Protein AF-A0A8J7PWN6-F1 (afdb_monomer)

Radius of gyration: 23.89 Å; Cα contacts (8 Å, |Δi|>4): 1066; chains: 1; bounding box: 64×42×74 Å

Nearest PDB structures (foldseek):
  1qlg-assembly1_A  TM=4.456E-01  e=5.895E-03  Bacillus amyloliquefaciens
  2poo-assembly1_A  TM=3.992E-01  e=6.495E-03  Bacillus amyloliquefaciens
  6u7n-assembly1_A-2  TM=4.373E-01  e=6.324E-02  Homo sapiens
  6dlf-assembly1_B  TM=3.535E-01  e=9.778E-02  Homo sapiens
  4jjo-assembly1_A  TM=2.627E-01  e=2.978E-01  Clavibacter michiganensis

Mean predicted aligned error: 5.51 Å

Foldseek 3Di:
DDFADQDDDDQRNLRFAWDWDDDVDDTHTAQKGFALDRPNFPWEKEAFPPRWIKIKGWDDDPPATDIFMGIHIANHVVRPDHTDDDGDDDPKGWAAKEWYAQRQPDRFIKIKTAIADAAWPGFIWIDRPRVRDDIDGAPQTDPRHHPPVQQFNAKEKEHAPNHGFIWIWTFHPDPWGWTWIDTPPDPHTHTDPPQTQWHQWYKAHEPLRKMKIWTAHLVQQKIKIWIADNVNPFIDDIDIDHDQANDRWHWDWDNHHDQKIKIWTFHQGPPPRDTDIDIDIAGQEKDKDWVVLEEELQAKDKIKIAIDRRQQADFQKWKDWPPDIFTAHNRRITITIDGRNDDAAWTWIWIDDPRYDIDIDIRGYHD

pLDDT: mean 90.99, std 9.43, range [56.0, 98.81]

Secondary structure (DSSP, 8-state):
-EEPPP-SSSTTTT--EEEEE--SSS-EEEEEES-S--SS---EEEE-GGG-EEEEEEEEETTEEEEEEEES-BSSSSPSSPPEEEE--TT-EEEEEEEEE-TTTT--EEEEEEEE-TTTT-EEEEEETTTTPPPEEPTT---SSS--HHHHT-EEEEE-SSS--EEEEEE-SSSS-EEEEEETT-S--EEEEEEET-EEEEEEEEGGGEEEEEEEETTTTEEEEEEB-TTSS-B-PPEEEE-SB-S-PEEEE---TTSEEEEEEEEEBTTT-SEEEEEEEEEEEPEEEEESSEEETTS-EEEEEEEEETTEE-TTPEEEETTEEEE--TTSEEEEEE-TTPPSEEEEEEEE-TTEE-EEEEEEEE-

Structure (mmCIF, N/CA/C/O backbone):
data_AF-A0A8J7PWN6-F1
#
_entry.id   AF-A0A8J7PWN6-F1
#
loop_
_atom_site.group_PDB
_atom_site.id
_atom_site.type_symbol
_atom_site.label_atom_id
_atom_site.label_alt_id
_atom_site.label_comp_id
_atom_site.label_asym_id
_atom_site.label_entity_id
_atom_site.label_seq_id
_atom_site.pdbx_PDB_ins_code
_atom_site.Cartn_x
_atom_site.Cartn_y
_atom_site.Cartn_z
_atom_site.occupancy
_atom_site.B_iso_or_equiv
_atom_site.auth_seq_id
_atom_site.auth_comp_id
_atom_site.auth_asym_id
_atom_site.auth_atom_id
_atom_site.pdbx_PDB_model_num
ATOM 1 N N . MET A 1 1 ? 18.465 -3.221 -5.511 1.00 76.88 1 MET A N 1
ATOM 2 C CA . MET A 1 1 ? 18.742 -2.859 -6.913 1.00 76.88 1 MET A CA 1
ATOM 3 C C . MET A 1 1 ? 19.174 -1.407 -6.896 1.00 76.88 1 MET A C 1
ATOM 5 O O . MET A 1 1 ? 18.714 -0.690 -6.014 1.00 76.88 1 MET A O 1
ATOM 9 N N . PHE A 1 2 ? 20.112 -1.046 -7.759 1.00 77.62 2 PHE A N 1
ATOM 10 C CA . PHE A 1 2 ? 20.708 0.280 -7.853 1.00 77.62 2 PHE A CA 1
ATOM 11 C C . PHE A 1 2 ? 20.787 0.656 -9.329 1.00 77.62 2 PHE A C 1
ATOM 13 O O . PHE A 1 2 ? 21.068 -0.205 -10.168 1.00 77.62 2 PHE A O 1
ATOM 20 N N . ASP A 1 3 ? 20.566 1.923 -9.625 1.00 75.19 3 ASP A N 1
ATOM 21 C CA . ASP A 1 3 ? 20.990 2.574 -10.854 1.00 75.19 3 ASP A CA 1
ATOM 22 C C . ASP A 1 3 ? 22.365 3.222 -10.631 1.00 75.19 3 ASP A C 1
ATOM 24 O O . ASP A 1 3 ? 22.681 3.741 -9.556 1.00 75.19 3 ASP A O 1
ATOM 28 N N . GLY A 1 4 ? 23.250 3.100 -11.618 1.00 64.50 4 GLY A N 1
ATOM 29 C CA . GLY A 1 4 ? 24.541 3.781 -11.581 1.00 64.50 4 GLY A CA 1
ATOM 30 C C . GLY A 1 4 ? 24.375 5.268 -11.850 1.00 64.50 4 GLY A C 1
ATOM 31 O O . GLY A 1 4 ? 23.604 5.658 -12.717 1.00 64.50 4 GLY A O 1
ATOM 32 N N . GLN A 1 5 ? 25.162 6.107 -11.180 1.00 71.75 5 GLN A N 1
ATOM 33 C CA . GLN A 1 5 ? 25.373 7.456 -11.689 1.00 71.75 5 GLN A CA 1
ATOM 34 C C . GLN A 1 5 ? 26.320 7.371 -12.889 1.00 71.75 5 GLN A C 1
ATOM 36 O O . GLN A 1 5 ? 27.370 6.723 -12.806 1.00 71.75 5 GLN A O 1
ATOM 41 N N . GLN A 1 6 ? 25.965 8.031 -13.991 1.00 75.31 6 GLN A N 1
ATOM 42 C CA . GLN A 1 6 ? 26.860 8.124 -15.137 1.00 75.31 6 GLN A CA 1
ATOM 43 C C . GLN A 1 6 ? 28.178 8.794 -14.721 1.00 75.31 6 GLN A C 1
ATOM 45 O O . GLN A 1 6 ? 28.193 9.882 -14.145 1.00 75.31 6 GLN A O 1
ATOM 50 N N . SER A 1 7 ? 29.293 8.111 -14.969 1.00 78.75 7 SER A N 1
ATOM 51 C CA . SER A 1 7 ? 30.641 8.547 -14.598 1.00 78.75 7 SER A CA 1
ATOM 52 C C . SER A 1 7 ? 31.650 8.107 -15.661 1.00 78.75 7 SER A C 1
ATOM 54 O O . SER A 1 7 ? 31.360 7.287 -16.533 1.00 78.75 7 SER A O 1
ATOM 56 N N . THR A 1 8 ? 32.861 8.651 -15.606 1.00 80.19 8 THR A N 1
ATOM 57 C CA . THR A 1 8 ? 33.906 8.418 -16.612 1.00 80.19 8 THR A CA 1
ATOM 58 C C . THR A 1 8 ? 34.711 7.139 -16.386 1.00 80.19 8 THR A C 1
ATOM 60 O O . THR A 1 8 ? 35.507 6.767 -17.245 1.00 80.19 8 THR A O 1
ATOM 63 N N . SER A 1 9 ? 34.550 6.462 -15.244 1.00 83.00 9 SER A N 1
ATOM 64 C CA . SER A 1 9 ? 35.318 5.252 -14.934 1.00 83.00 9 SER A CA 1
ATOM 65 C C . SER A 1 9 ? 34.580 4.280 -14.016 1.00 83.00 9 SER A C 1
ATOM 67 O O . SER A 1 9 ? 33.778 4.677 -13.171 1.00 83.00 9 SER A O 1
ATOM 69 N N . GLY A 1 10 ? 34.911 2.994 -14.158 1.00 85.06 10 GLY A N 1
ATOM 70 C CA . GLY A 1 10 ? 34.392 1.902 -13.338 1.00 85.06 10 GLY A CA 1
ATOM 71 C C . GLY A 1 10 ? 33.277 1.097 -14.018 1.00 85.06 10 GLY A C 1
ATOM 72 O O . GLY A 1 10 ? 32.607 1.585 -14.922 1.00 85.06 10 GLY A O 1
ATOM 73 N N . PRO A 1 11 ? 33.043 -0.150 -13.578 1.00 81.81 11 PRO A N 1
ATOM 74 C CA . PRO A 1 11 ? 32.092 -1.058 -14.229 1.00 81.81 11 PRO A CA 1
ATOM 75 C C . PRO A 1 11 ? 30.620 -0.625 -14.100 1.00 81.81 11 PRO A C 1
ATOM 77 O O . PRO A 1 11 ? 29.768 -1.152 -14.804 1.00 81.81 11 PRO A O 1
ATOM 80 N N . TYR A 1 12 ? 30.318 0.331 -13.217 1.00 87.56 12 TYR A N 1
ATOM 81 C CA . TYR A 1 12 ? 28.965 0.842 -12.956 1.00 87.56 12 TYR A CA 1
ATOM 82 C C . TYR A 1 12 ? 28.730 2.246 -13.528 1.00 87.56 12 TYR A C 1
ATOM 84 O O . TYR A 1 12 ? 27.676 2.836 -13.308 1.00 87.56 12 TYR A O 1
ATOM 92 N N . SER A 1 13 ? 29.710 2.789 -14.254 1.00 85.69 13 SER A N 1
ATOM 93 C CA . SER A 1 13 ? 29.718 4.185 -14.695 1.00 85.69 13 SER A CA 1
ATOM 94 C C . SER A 1 13 ? 28.826 4.454 -15.905 1.00 85.69 13 SER A C 1
ATOM 96 O O . SER A 1 13 ? 28.620 5.606 -16.266 1.00 85.69 13 SER A O 1
ATOM 98 N N . ALA A 1 14 ? 28.298 3.403 -16.533 1.00 84.88 14 ALA A N 1
ATOM 99 C CA . ALA A 1 14 ? 27.415 3.519 -17.686 1.00 84.88 14 ALA A CA 1
ATOM 100 C C . ALA A 1 14 ? 26.004 3.992 -17.312 1.00 84.88 14 ALA A C 1
ATOM 102 O O . ALA A 1 14 ? 25.283 4.439 -18.190 1.00 84.88 14 ALA A O 1
ATOM 103 N N . GLY A 1 15 ? 25.616 3.898 -16.036 1.00 85.81 15 GLY A N 1
ATOM 104 C CA . GLY A 1 15 ? 24.280 4.269 -15.569 1.00 85.81 15 GLY A CA 1
ATOM 105 C C . GLY A 1 15 ? 23.251 3.138 -15.574 1.00 85.81 15 GLY A C 1
ATOM 106 O O . GLY A 1 15 ? 22.082 3.374 -15.335 1.00 85.81 15 GLY A O 1
ATOM 107 N N . CYS A 1 16 ? 23.658 1.895 -15.840 1.00 92.00 16 CYS A N 1
ATOM 108 C CA . CYS A 1 16 ? 22.731 0.769 -15.977 1.00 92.00 16 CYS A CA 1
ATOM 109 C C . CYS A 1 16 ? 22.080 0.367 -14.641 1.00 92.00 16 CYS A C 1
ATOM 111 O O . CYS A 1 16 ? 22.567 0.716 -13.564 1.00 92.00 16 CYS A O 1
ATOM 113 N N . ILE A 1 17 ? 21.045 -0.474 -14.710 1.00 92.06 17 ILE A N 1
ATOM 114 C CA . ILE A 1 17 ? 20.431 -1.107 -13.538 1.00 92.06 17 ILE A CA 1
ATOM 115 C C . ILE A 1 17 ? 21.224 -2.360 -13.143 1.00 92.06 17 ILE A C 1
ATOM 117 O O . ILE A 1 17 ? 21.430 -3.257 -13.964 1.00 92.06 17 ILE A O 1
ATOM 121 N N . TYR A 1 18 ? 21.622 -2.480 -11.877 1.00 90.44 18 TYR A N 1
ATOM 122 C CA . TYR A 1 18 ? 22.312 -3.659 -11.337 1.00 90.44 18 TYR A CA 1
ATOM 123 C C . TYR A 1 18 ? 21.854 -4.004 -9.913 1.00 90.44 18 TYR A C 1
ATOM 125 O O . TYR A 1 18 ? 21.132 -3.272 -9.229 1.00 90.44 18 TYR A O 1
ATOM 133 N N . GLY A 1 19 ? 22.213 -5.201 -9.457 1.00 88.88 19 GLY A N 1
ATOM 134 C CA . GLY A 1 19 ? 21.866 -5.677 -8.122 1.00 88.88 19 GLY A CA 1
ATOM 135 C C . GLY A 1 19 ? 22.949 -5.448 -7.084 1.00 88.88 19 GLY A C 1
ATOM 136 O O . GLY A 1 19 ? 24.122 -5.263 -7.393 1.00 88.88 19 GLY A O 1
ATOM 137 N N . ALA A 1 20 ? 22.552 -5.603 -5.825 1.00 87.38 20 ALA A N 1
ATOM 138 C CA . ALA A 1 20 ? 23.464 -6.009 -4.768 1.00 87.38 20 ALA A CA 1
ATOM 139 C C . ALA A 1 20 ? 22.881 -7.229 -4.066 1.00 87.38 20 ALA A C 1
ATOM 141 O O . ALA A 1 20 ? 21.659 -7.366 -3.962 1.00 87.38 20 ALA A O 1
ATOM 142 N N . ARG A 1 21 ? 23.756 -8.096 -3.568 1.00 85.12 21 ARG A N 1
ATOM 143 C CA . ARG A 1 21 ? 23.371 -9.188 -2.674 1.00 85.12 21 ARG A CA 1
ATOM 144 C C . ARG A 1 21 ? 23.765 -8.826 -1.252 1.00 85.12 21 ARG A C 1
ATOM 146 O O . ARG A 1 21 ? 24.841 -8.268 -1.025 1.00 85.12 21 ARG A O 1
ATOM 153 N N . ALA A 1 22 ? 22.884 -9.142 -0.311 1.00 79.25 22 ALA A N 1
ATOM 154 C CA . ALA A 1 22 ? 23.200 -9.027 1.101 1.00 79.25 22 ALA A CA 1
ATOM 155 C C . ALA A 1 22 ? 24.299 -10.046 1.437 1.00 79.25 22 ALA A C 1
ATOM 157 O O . ALA A 1 22 ? 24.112 -11.247 1.244 1.00 79.25 22 ALA A O 1
ATOM 158 N N . GLY A 1 23 ? 25.448 -9.560 1.901 1.00 72.50 23 GLY A N 1
ATOM 159 C CA . GLY A 1 23 ? 26.457 -10.367 2.586 1.00 72.50 23 GLY A CA 1
ATOM 160 C C . GLY A 1 23 ? 26.307 -10.242 4.104 1.00 72.50 23 GLY A C 1
ATOM 161 O O . GLY A 1 23 ? 25.377 -9.606 4.599 1.00 72.50 23 GLY A O 1
ATOM 162 N N . THR A 1 24 ? 27.268 -10.764 4.864 1.00 68.44 24 THR A N 1
ATOM 163 C CA . THR A 1 24 ? 27.355 -10.588 6.330 1.00 68.44 24 THR A CA 1
ATOM 164 C C . THR A 1 24 ? 27.738 -9.162 6.768 1.00 68.44 24 THR A C 1
ATOM 166 O O . THR A 1 24 ? 28.000 -8.954 7.947 1.00 68.44 24 THR A O 1
ATOM 169 N N . SER A 1 2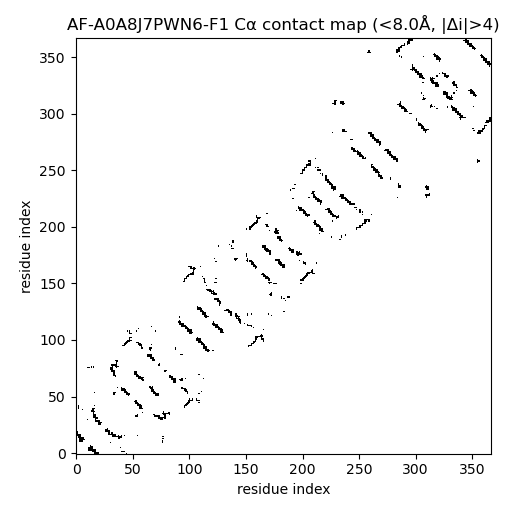5 ? 27.716 -8.186 5.848 1.00 72.00 25 SER A N 1
ATOM 170 C CA . SER A 1 25 ? 28.364 -6.861 5.860 1.00 72.00 25 SER A CA 1
ATOM 171 C C . SER A 1 25 ? 29.733 -6.877 5.161 1.00 72.00 25 SER A C 1
ATOM 173 O O . SER A 1 25 ? 30.612 -7.617 5.608 1.00 72.00 25 SER A O 1
ATOM 175 N N . PRO A 1 26 ? 29.957 -6.078 4.094 1.00 82.62 26 PRO A N 1
ATOM 176 C CA . PRO A 1 26 ? 29.030 -5.162 3.407 1.00 82.62 26 PRO A CA 1
ATOM 177 C C . PRO A 1 26 ? 28.088 -5.867 2.403 1.00 82.62 26 PRO A C 1
ATOM 179 O O . PRO A 1 26 ? 28.206 -7.064 2.141 1.00 82.62 26 PRO A O 1
ATOM 182 N N . TRP A 1 27 ? 27.141 -5.117 1.825 1.00 83.69 27 TRP A N 1
ATOM 183 C CA . TRP A 1 27 ? 26.455 -5.531 0.593 1.00 83.69 27 TRP A CA 1
ATOM 184 C C . TRP A 1 27 ? 27.469 -5.632 -0.549 1.00 83.69 27 TRP A C 1
ATOM 186 O O . TRP A 1 27 ? 28.358 -4.789 -0.666 1.00 83.69 27 TRP A O 1
ATOM 196 N N . THR A 1 28 ? 27.326 -6.634 -1.414 1.00 89.25 28 THR A N 1
ATOM 197 C CA . THR A 1 28 ? 28.208 -6.799 -2.577 1.00 89.25 28 THR A CA 1
ATOM 198 C C . THR A 1 28 ? 27.459 -6.425 -3.846 1.00 89.25 28 THR A C 1
ATOM 200 O O . THR A 1 28 ? 26.508 -7.117 -4.233 1.00 89.25 28 THR A O 1
ATOM 203 N N . LEU A 1 29 ? 27.895 -5.339 -4.496 1.00 89.94 29 LEU A N 1
ATOM 204 C CA . LEU A 1 29 ? 27.433 -4.984 -5.837 1.00 89.94 29 LEU A CA 1
ATOM 205 C C . LEU A 1 29 ? 27.729 -6.124 -6.805 1.00 89.94 29 LEU A C 1
ATOM 207 O O . LEU A 1 29 ? 28.751 -6.804 -6.706 1.00 89.94 29 LEU A O 1
ATOM 211 N N . GLN A 1 30 ? 26.790 -6.365 -7.701 1.00 92.56 30 GLN A N 1
ATOM 212 C CA . GLN A 1 30 ? 26.847 -7.493 -8.607 1.00 92.56 30 GLN A CA 1
ATOM 213 C C . GLN A 1 30 ? 27.392 -7.071 -9.965 1.00 92.56 30 GLN A C 1
ATOM 215 O O . GLN A 1 30 ? 27.055 -6.008 -10.464 1.00 92.56 30 GLN A O 1
ATOM 220 N N . THR A 1 31 ? 28.164 -7.948 -10.601 1.00 93.31 31 THR A N 1
ATOM 221 C CA . THR A 1 31 ? 28.747 -7.715 -11.934 1.00 93.31 31 THR A CA 1
ATOM 222 C C . THR A 1 31 ? 27.786 -8.036 -13.083 1.00 93.31 31 THR A C 1
ATOM 224 O O . THR A 1 31 ? 28.209 -8.141 -14.229 1.00 93.31 31 THR A O 1
ATOM 227 N N . TRP A 1 32 ? 26.503 -8.236 -12.780 1.00 94.31 32 TRP A N 1
ATOM 228 C CA . TRP A 1 32 ? 25.441 -8.464 -13.753 1.00 94.31 32 TRP A CA 1
ATOM 229 C C . TRP A 1 32 ? 24.518 -7.245 -13.829 1.00 94.31 32 TRP A C 1
ATOM 231 O O . TRP A 1 32 ? 24.392 -6.495 -12.859 1.00 94.31 32 TRP A O 1
ATOM 241 N N . SER A 1 33 ? 23.834 -7.074 -14.961 1.00 94.75 33 SER A N 1
ATOM 242 C CA . SER A 1 33 ? 22.894 -5.971 -15.186 1.00 94.75 33 SER A CA 1
ATOM 243 C C . SER A 1 33 ? 21.493 -6.449 -15.576 1.00 94.75 33 SER A C 1
ATOM 245 O O . SER A 1 33 ? 21.313 -7.530 -16.142 1.00 94.75 33 SER A O 1
ATOM 247 N N . LEU A 1 34 ? 20.503 -5.617 -15.250 1.00 95.44 34 LEU A N 1
ATOM 248 C CA . LEU A 1 34 ? 19.099 -5.719 -15.645 1.00 95.44 34 LEU A CA 1
ATOM 249 C C . LEU A 1 34 ? 18.720 -4.700 -16.732 1.00 95.44 34 LEU A C 1
ATOM 251 O O . LEU A 1 34 ? 17.539 -4.584 -17.040 1.00 95.44 34 LEU A O 1
ATOM 255 N N . SER A 1 35 ? 19.674 -3.969 -17.311 1.00 95.31 35 SER A N 1
ATOM 256 C CA . SER A 1 35 ? 19.399 -3.053 -18.420 1.00 95.31 35 SER A CA 1
ATOM 257 C C . SER A 1 35 ? 20.553 -3.009 -19.423 1.00 95.31 35 SER A C 1
ATOM 259 O O . SER A 1 35 ? 21.725 -3.186 -19.081 1.00 95.31 35 SER A O 1
ATOM 261 N N . ASN A 1 36 ? 20.208 -2.848 -20.696 1.00 94.81 36 ASN A N 1
ATOM 262 C CA . ASN A 1 36 ? 21.149 -2.607 -21.785 1.00 94.81 36 ASN A CA 1
ATOM 263 C C . ASN A 1 36 ? 21.181 -1.110 -22.078 1.00 94.81 36 ASN A C 1
ATOM 265 O O . ASN A 1 36 ? 22.262 -0.558 -22.263 1.00 94.81 36 ASN A O 1
ATOM 269 N N . ASP A 1 37 ? 20.015 -0.469 -22.037 1.00 91.19 37 ASP A N 1
ATOM 270 C CA . ASP A 1 37 ? 19.930 0.977 -21.948 1.00 91.19 37 ASP A CA 1
ATOM 271 C C . ASP A 1 37 ? 20.347 1.438 -20.543 1.00 91.19 37 ASP A C 1
ATOM 273 O O . ASP A 1 37 ? 19.896 0.927 -19.510 1.00 91.19 37 ASP A O 1
ATOM 277 N N . CYS A 1 38 ? 21.286 2.374 -20.521 1.00 88.88 38 CYS A N 1
ATOM 278 C CA . CYS A 1 38 ? 21.903 2.913 -19.316 1.00 88.88 38 CYS A CA 1
ATOM 279 C C . CYS A 1 38 ? 21.764 4.441 -19.254 1.00 88.88 38 CYS A C 1
ATOM 281 O O . CYS A 1 38 ? 22.432 5.113 -18.464 1.00 88.88 38 CYS A O 1
ATOM 283 N N . THR A 1 39 ? 20.888 4.997 -20.090 1.00 83.62 39 THR A N 1
ATOM 284 C CA . THR A 1 39 ? 20.591 6.426 -20.131 1.00 83.62 39 THR A CA 1
ATOM 285 C C . THR A 1 39 ? 19.517 6.747 -19.094 1.00 83.62 39 THR A C 1
ATOM 287 O O . THR A 1 39 ? 18.336 6.522 -19.334 1.00 83.62 39 THR A O 1
ATOM 290 N N . ASP A 1 40 ? 19.942 7.222 -17.920 1.00 70.06 40 ASP A N 1
ATOM 291 C CA . ASP A 1 40 ? 19.088 7.617 -16.787 1.00 70.06 40 ASP A CA 1
ATOM 292 C C . ASP A 1 40 ? 17.952 6.630 -16.429 1.00 70.06 40 ASP A C 1
ATOM 294 O O . ASP A 1 40 ? 16.794 7.045 -16.281 1.00 70.06 40 ASP A O 1
ATOM 298 N N . PRO A 1 41 ? 18.226 5.320 -16.253 1.00 73.25 41 PRO A N 1
ATOM 299 C CA . PRO A 1 41 ? 17.182 4.363 -15.936 1.00 73.25 41 PRO A CA 1
ATOM 300 C C . PRO A 1 41 ? 16.752 4.514 -14.470 1.00 73.25 41 PRO A C 1
ATOM 302 O O . PRO A 1 41 ? 17.156 3.754 -13.590 1.00 73.25 41 PRO A O 1
ATOM 305 N N . VAL A 1 42 ? 15.864 5.471 -14.200 1.00 80.25 42 VAL A N 1
ATOM 306 C CA . VAL A 1 42 ? 15.138 5.561 -12.927 1.00 80.25 42 VAL A CA 1
ATOM 307 C C . VAL A 1 42 ? 14.050 4.490 -12.938 1.00 80.25 42 VAL A C 1
ATOM 309 O O . VAL A 1 42 ? 12.887 4.734 -13.272 1.00 80.25 42 VAL A O 1
ATOM 312 N N . GLY A 1 43 ? 14.477 3.265 -12.651 1.00 83.06 43 GLY A N 1
ATOM 313 C CA . GLY A 1 43 ? 13.663 2.069 -12.775 1.00 83.06 43 GLY A CA 1
ATOM 314 C C . GLY A 1 43 ? 13.153 1.516 -11.453 1.00 83.06 43 GLY A C 1
ATOM 315 O O . GLY A 1 43 ? 13.556 1.894 -10.355 1.00 83.06 43 GLY A O 1
ATOM 316 N N . SER A 1 44 ? 12.276 0.534 -11.577 1.00 91.69 44 SER A N 1
ATOM 317 C CA . SER A 1 44 ? 11.874 -0.358 -10.492 1.00 91.69 44 SER A CA 1
ATOM 318 C C . SER A 1 44 ? 12.388 -1.764 -10.775 1.00 91.69 44 SER A C 1
ATOM 320 O O . SER A 1 44 ? 12.703 -2.098 -11.918 1.00 91.69 44 SER A O 1
ATOM 322 N N . ALA A 1 45 ? 12.487 -2.596 -9.737 1.00 93.69 45 ALA A N 1
ATOM 323 C CA . ALA A 1 45 ? 12.866 -3.996 -9.877 1.00 93.69 45 ALA A CA 1
ATOM 324 C C . ALA A 1 45 ? 11.982 -4.909 -9.042 1.00 93.69 45 ALA A C 1
ATOM 326 O O . ALA A 1 45 ? 11.435 -4.513 -8.012 1.00 93.69 45 ALA A O 1
ATOM 327 N N . ALA A 1 46 ? 11.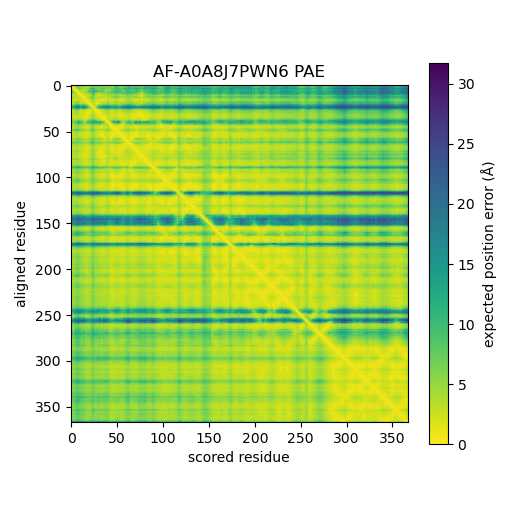907 -6.156 -9.487 1.00 95.06 46 ALA A N 1
ATOM 328 C CA . ALA A 1 46 ? 11.166 -7.217 -8.841 1.00 95.06 46 ALA A CA 1
ATOM 329 C C . ALA A 1 46 ? 11.974 -8.509 -8.830 1.00 95.06 46 ALA A C 1
ATOM 331 O O . ALA A 1 46 ? 12.765 -8.775 -9.733 1.00 95.06 46 ALA A O 1
ATOM 332 N N . GLU A 1 47 ? 11.705 -9.333 -7.827 1.00 94.31 47 GLU A N 1
ATOM 333 C CA . GLU A 1 47 ? 12.134 -10.723 -7.769 1.00 94.31 47 GLU A CA 1
ATOM 334 C C . GLU A 1 47 ? 10.902 -11.618 -7.945 1.00 94.31 47 GLU A C 1
ATOM 336 O O . GLU A 1 47 ? 9.869 -11.409 -7.306 1.00 94.31 47 GLU A O 1
ATOM 341 N N . GLY A 1 48 ? 10.983 -12.563 -8.873 1.00 93.62 48 GLY A N 1
ATOM 342 C CA . GLY A 1 48 ? 9.971 -13.564 -9.187 1.00 93.62 48 GLY A CA 1
ATOM 343 C C . GLY A 1 48 ? 10.260 -14.917 -8.553 1.00 93.62 48 GLY A C 1
ATOM 344 O O . GLY A 1 48 ? 11.056 -15.045 -7.623 1.00 93.62 48 GLY A O 1
ATOM 345 N N . HIS A 1 49 ? 9.600 -15.953 -9.072 1.00 90.88 49 HIS A N 1
ATOM 346 C CA . HIS A 1 49 ? 9.864 -17.326 -8.648 1.00 90.88 49 HIS A CA 1
ATOM 347 C C . HIS A 1 49 ? 11.326 -17.704 -8.880 1.00 90.88 49 HIS A C 1
ATOM 349 O O . HIS A 1 49 ? 11.951 -17.271 -9.849 1.00 90.88 49 HIS A O 1
ATOM 355 N N . SER A 1 50 ? 11.861 -18.534 -7.983 1.00 90.94 50 SER A N 1
ATOM 356 C CA . SER A 1 50 ? 13.220 -19.078 -8.087 1.00 90.94 50 SER A CA 1
ATOM 357 C C . SER A 1 50 ? 14.324 -18.012 -8.187 1.00 90.94 50 SER A C 1
ATOM 359 O O . SER A 1 50 ? 15.404 -18.296 -8.699 1.00 90.94 50 SER A O 1
ATOM 361 N N . GLY A 1 51 ? 14.064 -16.789 -7.711 1.00 91.75 51 GLY A N 1
ATOM 362 C CA . GLY A 1 51 ? 15.035 -15.693 -7.713 1.00 91.75 51 GLY A CA 1
ATOM 363 C C . GLY A 1 51 ? 15.258 -15.033 -9.076 1.00 91.75 51 GLY A C 1
ATOM 364 O O . GLY A 1 51 ? 16.253 -14.328 -9.251 1.00 91.75 51 GLY A O 1
ATOM 365 N N . VAL A 1 52 ? 14.372 -15.251 -10.058 1.00 95.81 52 VAL A N 1
ATOM 366 C CA . VAL A 1 52 ? 14.425 -14.517 -11.334 1.00 95.81 52 VAL A CA 1
ATOM 367 C C . VAL A 1 52 ? 14.210 -13.035 -11.054 1.00 95.81 52 VAL A C 1
ATOM 369 O O . VAL A 1 52 ? 13.252 -12.665 -10.386 1.00 95.81 52 VAL A O 1
ATOM 372 N N . LEU A 1 53 ? 15.082 -12.177 -11.570 1.00 96.25 53 LEU A N 1
ATOM 373 C CA . LEU A 1 53 ? 14.991 -10.733 -11.370 1.00 96.25 53 LEU A CA 1
ATOM 374 C C . LEU A 1 53 ? 14.453 -10.050 -12.618 1.00 96.25 53 LEU A C 1
ATOM 376 O O . LEU A 1 53 ? 14.685 -10.520 -13.728 1.00 96.25 53 LEU A O 1
ATOM 380 N N . ALA A 1 54 ? 13.771 -8.929 -12.438 1.00 97.31 54 ALA A N 1
ATOM 381 C CA . ALA A 1 54 ? 13.315 -8.098 -13.537 1.00 97.31 54 ALA A CA 1
ATOM 382 C C . ALA A 1 54 ? 13.426 -6.615 -13.184 1.00 97.31 54 ALA A C 1
ATOM 384 O O . ALA A 1 54 ? 13.389 -6.257 -12.004 1.00 97.31 54 ALA A O 1
ATOM 385 N N . ALA A 1 55 ? 13.535 -5.768 -14.204 1.00 97.06 55 ALA A N 1
ATOM 386 C CA . ALA A 1 55 ? 13.501 -4.317 -14.070 1.00 97.06 55 ALA A CA 1
ATOM 387 C C . ALA A 1 55 ? 12.611 -3.677 -15.139 1.00 97.06 55 ALA A C 1
ATOM 389 O O . ALA A 1 55 ? 12.439 -4.244 -16.219 1.00 97.06 55 ALA A O 1
ATOM 390 N N . ALA A 1 56 ? 12.058 -2.503 -14.833 1.00 96.75 56 ALA A N 1
ATOM 391 C CA . ALA A 1 56 ? 11.318 -1.676 -15.784 1.00 96.75 56 ALA A CA 1
ATOM 392 C C . ALA A 1 56 ? 11.591 -0.187 -15.555 1.00 96.75 56 ALA A C 1
ATOM 394 O O . ALA A 1 56 ? 11.601 0.273 -14.409 1.00 96.75 56 ALA A O 1
ATOM 395 N N . PHE A 1 57 ? 11.759 0.570 -16.633 1.00 95.06 57 PHE A N 1
ATOM 396 C CA . PHE A 1 57 ? 12.137 1.985 -16.631 1.00 95.06 57 PHE A CA 1
ATOM 397 C C . PHE A 1 57 ? 11.556 2.698 -17.867 1.00 95.06 57 PHE A C 1
ATOM 399 O O . PHE A 1 57 ? 11.302 2.046 -18.883 1.00 95.06 57 PHE A O 1
ATOM 406 N N . PRO A 1 58 ? 11.271 4.010 -17.801 1.00 93.38 58 PRO A N 1
ATOM 407 C CA . PRO A 1 58 ? 10.973 4.790 -19.002 1.00 93.38 58 PRO A CA 1
ATOM 408 C C . PRO A 1 58 ? 12.149 4.721 -19.982 1.00 93.38 58 PRO A C 1
ATOM 410 O O . PRO A 1 58 ? 13.294 4.728 -19.539 1.00 93.38 58 PRO A O 1
ATOM 413 N N . GLY A 1 59 ? 11.887 4.655 -21.286 1.00 91.25 59 GLY A N 1
ATOM 414 C CA . GLY A 1 59 ? 12.953 4.530 -22.282 1.00 91.25 59 GLY A CA 1
ATOM 415 C C . GLY A 1 59 ? 12.600 5.094 -23.655 1.00 91.25 59 GLY A C 1
ATOM 416 O O . GLY A 1 59 ? 11.425 5.225 -24.017 1.00 91.25 59 GLY A O 1
ATOM 417 N N . PHE A 1 60 ? 13.652 5.387 -24.419 1.00 90.44 60 PHE A N 1
ATOM 418 C CA . PHE A 1 60 ? 13.613 5.847 -25.806 1.00 90.44 60 PHE A CA 1
ATOM 419 C C . PHE A 1 60 ? 14.512 4.946 -26.655 1.00 90.44 60 PHE A C 1
ATOM 421 O O . PHE A 1 60 ? 15.573 4.516 -26.213 1.00 90.44 60 PHE A O 1
ATOM 428 N N . TRP A 1 61 ? 14.102 4.654 -27.882 1.00 92.25 61 TRP A N 1
ATOM 429 C CA . TRP A 1 61 ? 14.873 3.864 -28.839 1.00 92.25 61 TRP A CA 1
ATOM 430 C C . TRP A 1 61 ? 14.723 4.451 -30.245 1.00 92.25 61 TRP A C 1
ATOM 432 O O . TRP A 1 61 ? 13.925 5.358 -30.465 1.00 92.25 61 TRP A O 1
ATOM 442 N N . THR A 1 62 ? 15.509 3.953 -31.205 1.00 90.31 62 THR A N 1
ATOM 443 C CA . THR A 1 62 ? 15.629 4.534 -32.556 1.00 90.31 62 THR A CA 1
ATOM 444 C C . THR A 1 62 ? 14.285 4.808 -33.234 1.00 90.31 62 THR A C 1
ATOM 446 O O . THR A 1 62 ? 14.129 5.847 -33.865 1.00 90.31 62 THR A O 1
ATOM 449 N N . ASP A 1 63 ? 13.307 3.923 -33.036 1.00 88.00 63 ASP A N 1
ATOM 450 C CA . ASP A 1 63 ? 12.011 3.969 -33.720 1.00 88.00 63 ASP A CA 1
ATOM 451 C C . ASP A 1 63 ? 10.817 4.124 -32.761 1.00 88.00 63 ASP A C 1
ATOM 453 O O . ASP A 1 63 ? 9.684 3.787 -33.111 1.00 88.00 63 ASP A O 1
ATOM 457 N N . GLY A 1 64 ? 11.040 4.582 -31.525 1.00 91.75 64 GLY A N 1
ATOM 458 C CA . GLY A 1 64 ? 9.936 4.792 -30.591 1.00 91.75 64 GLY A CA 1
ATOM 459 C C . GLY A 1 64 ? 10.343 5.053 -29.150 1.00 91.75 64 GLY A C 1
ATOM 460 O O . GLY A 1 64 ? 11.503 5.268 -28.814 1.00 91.75 64 GLY A O 1
ATOM 461 N N . HIS A 1 65 ? 9.341 5.047 -28.283 1.00 93.19 65 HIS A N 1
ATOM 462 C CA . HIS A 1 65 ? 9.485 5.380 -26.874 1.00 93.19 65 HIS A CA 1
ATOM 463 C C . HIS A 1 65 ? 8.380 4.720 -26.051 1.00 93.19 65 HIS A C 1
ATOM 465 O O . HIS A 1 65 ? 7.365 4.255 -26.584 1.00 93.19 65 HIS A O 1
ATOM 471 N N . GLY A 1 66 ? 8.591 4.636 -24.739 1.00 94.81 66 GLY A N 1
ATOM 472 C CA . GLY A 1 66 ? 7.638 4.016 -23.826 1.00 94.81 66 GLY A CA 1
ATOM 473 C C . GLY A 1 66 ? 8.301 3.438 -22.587 1.00 94.81 66 GLY A C 1
ATOM 474 O O . GLY A 1 66 ? 9.091 4.111 -21.928 1.00 94.81 66 GLY A O 1
ATOM 475 N N . VAL A 1 67 ? 7.958 2.194 -22.251 1.00 96.19 67 VAL A N 1
ATOM 476 C CA . VAL A 1 67 ? 8.547 1.489 -21.103 1.00 96.19 67 VAL A CA 1
ATOM 477 C C . VAL A 1 67 ? 9.508 0.418 -21.592 1.00 96.19 67 VAL A C 1
ATOM 479 O O . VAL A 1 67 ? 9.086 -0.533 -22.249 1.00 96.19 67 VAL A O 1
ATOM 482 N N . ALA A 1 68 ? 10.781 0.547 -21.236 1.00 96.88 68 ALA A N 1
ATOM 483 C CA . ALA A 1 68 ? 11.764 -0.512 -21.382 1.00 96.88 68 ALA A CA 1
ATOM 484 C C . ALA A 1 68 ? 11.703 -1.451 -20.169 1.00 96.88 68 ALA A C 1
ATOM 486 O O . ALA A 1 68 ? 11.446 -1.033 -19.035 1.00 96.88 68 ALA A O 1
ATOM 487 N N . TYR A 1 69 ? 11.904 -2.743 -20.402 1.00 97.38 69 TYR A N 1
ATOM 488 C CA . TYR A 1 69 ? 11.956 -3.739 -19.342 1.00 97.38 69 TYR A CA 1
ATOM 489 C C . TYR A 1 69 ? 12.845 -4.920 -19.718 1.00 97.38 69 TYR A C 1
ATOM 491 O O . TYR A 1 69 ? 13.068 -5.234 -20.890 1.00 97.38 69 TYR A O 1
ATOM 499 N N . ARG A 1 70 ? 13.303 -5.633 -18.693 1.00 97.25 70 ARG A N 1
ATOM 500 C CA . ARG A 1 70 ? 14.037 -6.885 -18.845 1.00 97.25 70 ARG A CA 1
ATOM 501 C C . ARG A 1 70 ? 13.635 -7.858 -17.751 1.00 97.25 70 ARG A C 1
ATOM 503 O O . ARG A 1 70 ? 13.518 -7.478 -16.588 1.00 97.25 70 ARG A O 1
ATOM 510 N N . VAL A 1 71 ? 13.452 -9.118 -18.137 1.00 97.31 71 VAL A N 1
ATOM 511 C CA . VAL A 1 71 ? 13.283 -10.260 -17.233 1.00 97.31 71 VAL A CA 1
ATOM 512 C C . VAL A 1 71 ? 14.506 -11.159 -17.387 1.00 97.31 71 VAL A C 1
ATOM 514 O O . VAL A 1 71 ? 14.847 -11.563 -18.496 1.00 97.31 71 VAL A O 1
ATOM 517 N N . GLY A 1 72 ? 15.165 -11.461 -16.274 1.00 96.12 72 GLY A N 1
ATOM 518 C CA . GLY A 1 72 ? 16.461 -12.130 -16.231 1.00 96.12 72 GLY A CA 1
ATOM 519 C C . GLY A 1 72 ? 17.635 -11.150 -16.168 1.00 96.12 72 GLY A C 1
ATOM 520 O O . GLY A 1 72 ? 17.531 -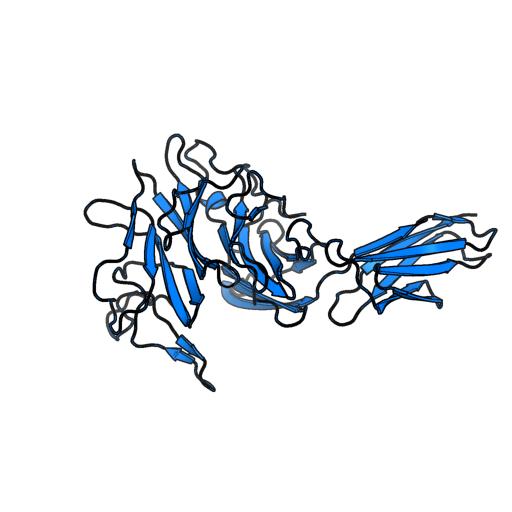9.988 -16.548 1.00 96.12 72 GLY A O 1
ATOM 521 N N . VAL A 1 73 ? 18.771 -11.636 -15.667 1.00 95.69 73 VAL A N 1
ATOM 522 C CA . VAL A 1 73 ? 20.018 -10.864 -15.552 1.00 95.69 73 VAL A CA 1
ATOM 523 C C . VAL A 1 73 ? 20.956 -11.179 -16.716 1.00 95.69 73 VAL A C 1
ATOM 525 O O . VAL A 1 73 ? 21.021 -12.321 -17.170 1.00 95.69 73 VAL A O 1
ATOM 528 N N . SER A 1 74 ? 21.729 -10.191 -17.163 1.00 96.44 74 SER A N 1
ATOM 529 C CA . SER A 1 74 ? 22.867 -10.396 -18.069 1.00 96.44 74 SER A CA 1
ATOM 530 C C . SER A 1 74 ? 24.171 -10.437 -17.276 1.00 96.44 74 SER A C 1
ATOM 532 O O . SER A 1 74 ? 24.359 -9.574 -16.422 1.00 96.44 74 SER A O 1
ATOM 534 N N . PRO A 1 75 ? 25.119 -11.345 -17.574 1.00 95.75 75 PRO A N 1
ATOM 535 C CA . PRO A 1 75 ? 26.394 -11.450 -16.852 1.00 95.75 75 PRO A CA 1
ATOM 536 C C . PRO A 1 75 ? 27.376 -10.293 -17.122 1.00 95.75 75 PRO A C 1
ATOM 538 O O . PRO A 1 75 ? 28.506 -10.328 -16.645 1.00 95.75 75 PRO A O 1
ATOM 541 N N . THR A 1 76 ? 26.967 -9.294 -17.903 1.00 94.56 76 THR A N 1
ATOM 542 C CA . THR A 1 76 ? 27.757 -8.122 -18.295 1.00 94.56 76 THR A CA 1
ATOM 543 C C . THR A 1 76 ? 27.031 -6.833 -17.930 1.00 94.56 76 THR A C 1
ATOM 545 O O . THR A 1 76 ? 25.804 -6.820 -17.791 1.00 94.56 76 THR A O 1
ATOM 548 N N . ILE A 1 77 ? 27.795 -5.745 -17.844 1.00 92.62 77 ILE A N 1
ATOM 549 C CA . ILE A 1 77 ? 27.294 -4.375 -17.722 1.00 92.62 77 ILE A CA 1
ATOM 550 C C . ILE A 1 77 ? 27.889 -3.558 -18.883 1.00 92.62 77 ILE A C 1
ATOM 552 O O . ILE A 1 77 ? 29.117 -3.483 -18.969 1.00 92.62 77 ILE A O 1
ATOM 556 N N . PRO A 1 78 ? 27.076 -2.963 -19.775 1.00 94.00 78 PRO A N 1
ATOM 557 C CA . PRO A 1 78 ? 25.625 -3.128 -19.908 1.00 94.00 78 PRO A CA 1
ATOM 558 C C . PRO A 1 78 ? 25.198 -4.572 -20.199 1.00 94.00 78 PRO A C 1
ATOM 560 O O . PRO A 1 78 ? 26.009 -5.417 -20.600 1.00 94.00 78 PRO A O 1
ATOM 563 N N . ALA A 1 79 ? 23.912 -4.864 -20.010 1.00 95.31 79 ALA A N 1
ATOM 564 C CA . ALA A 1 79 ? 23.366 -6.162 -20.373 1.00 95.31 79 ALA A CA 1
ATOM 565 C C . ALA A 1 79 ? 23.526 -6.441 -21.879 1.00 95.31 79 ALA A C 1
ATOM 567 O O . ALA A 1 79 ? 23.404 -5.533 -22.695 1.00 95.31 79 ALA A O 1
ATOM 568 N N . THR A 1 80 ? 23.782 -7.694 -22.265 1.00 95.25 80 THR A N 1
ATOM 569 C CA . THR A 1 80 ? 23.807 -8.094 -23.680 1.00 95.25 80 THR A CA 1
ATOM 570 C C . THR A 1 80 ? 22.387 -8.233 -24.238 1.00 95.25 80 THR A C 1
ATOM 572 O O . THR A 1 80 ? 21.457 -8.637 -23.532 1.00 95.25 80 THR A O 1
ATOM 575 N N . GLY A 1 81 ? 22.222 -7.886 -25.518 1.00 94.00 81 GLY A N 1
ATOM 576 C CA . GLY A 1 81 ? 20.923 -7.833 -26.194 1.00 94.00 81 GLY A CA 1
ATOM 577 C C . GLY A 1 81 ? 20.095 -6.598 -25.825 1.00 94.00 81 GLY A C 1
ATOM 578 O O . GLY A 1 81 ? 20.320 -5.963 -24.796 1.00 94.00 81 GLY A O 1
ATOM 579 N N . SER A 1 82 ? 19.126 -6.259 -26.670 1.00 94.69 82 SER A N 1
ATOM 580 C CA . SER A 1 82 ? 18.227 -5.126 -26.434 1.00 94.69 82 SER A CA 1
ATOM 581 C C . SER A 1 82 ? 17.268 -5.398 -25.272 1.00 94.69 82 SER A C 1
ATOM 583 O O . SER A 1 82 ? 16.816 -6.532 -25.077 1.00 94.69 82 SER A O 1
ATOM 585 N N . ASP A 1 83 ? 16.943 -4.351 -24.512 1.00 96.38 83 ASP A N 1
ATOM 586 C CA . ASP A 1 83 ? 15.792 -4.372 -23.608 1.00 96.38 83 ASP A CA 1
ATOM 587 C C . ASP A 1 83 ? 14.499 -4.639 -24.390 1.00 96.38 83 ASP A C 1
ATOM 589 O O . ASP A 1 83 ? 14.373 -4.293 -25.567 1.00 96.38 83 ASP A O 1
ATOM 593 N N . GLN A 1 84 ? 13.532 -5.275 -23.734 1.00 97.44 84 GLN A N 1
ATOM 594 C CA . GLN A 1 84 ? 12.189 -5.404 -24.284 1.00 97.44 84 GLN A CA 1
ATOM 595 C C . GLN A 1 84 ? 11.436 -4.086 -24.096 1.00 97.44 84 GLN A C 1
ATOM 597 O O . GLN A 1 84 ? 11.712 -3.340 -23.157 1.00 97.44 84 GLN A O 1
ATOM 602 N N . HIS A 1 85 ? 10.454 -3.811 -24.954 1.00 96.75 85 HIS A N 1
ATOM 603 C CA . HIS A 1 85 ? 9.688 -2.568 -24.892 1.00 96.75 85 HIS A CA 1
ATOM 604 C C . HIS A 1 85 ? 8.171 -2.770 -24.812 1.00 96.75 85 HIS A C 1
ATOM 606 O O . HIS A 1 85 ? 7.593 -3.726 -25.334 1.00 96.75 85 HIS A O 1
ATOM 612 N N . ILE A 1 86 ? 7.513 -1.825 -24.148 1.00 97.12 86 ILE A N 1
ATOM 613 C CA . ILE A 1 86 ? 6.092 -1.525 -24.292 1.00 97.12 86 ILE A CA 1
ATOM 614 C C . ILE A 1 86 ? 6.031 -0.198 -25.043 1.00 97.12 86 ILE A C 1
ATOM 616 O O . ILE A 1 86 ? 6.197 0.865 -24.443 1.00 97.12 86 ILE A O 1
ATOM 620 N N . SER A 1 87 ? 5.846 -0.276 -26.360 1.00 95.88 87 SER A N 1
ATOM 621 C CA . SER A 1 87 ? 5.789 0.901 -27.224 1.00 95.88 87 SER A CA 1
ATOM 622 C C . SER A 1 87 ? 4.535 1.718 -26.949 1.00 95.88 87 SER A C 1
ATOM 624 O O . SER A 1 87 ? 3.430 1.169 -26.895 1.00 95.88 87 SER A O 1
ATOM 626 N N . LEU A 1 88 ? 4.715 3.026 -26.807 1.00 93.44 88 LEU A N 1
ATOM 627 C CA . LEU A 1 88 ? 3.625 3.988 -26.762 1.00 93.44 88 LEU A CA 1
ATOM 628 C C . LEU A 1 88 ? 3.443 4.640 -28.136 1.00 93.44 88 LEU A C 1
ATOM 630 O O . LEU A 1 88 ? 4.342 4.640 -28.976 1.00 93.44 88 LEU A O 1
ATOM 634 N N . THR A 1 89 ? 2.247 5.159 -28.389 1.00 88.19 89 THR A N 1
ATOM 635 C CA . THR A 1 89 ? 1.877 5.769 -29.673 1.00 88.19 89 THR A CA 1
ATOM 636 C C . THR A 1 89 ? 1.798 7.287 -29.554 1.00 88.19 89 THR A C 1
ATOM 638 O O . THR A 1 89 ? 1.560 7.809 -28.479 1.00 88.19 89 THR A O 1
ATOM 641 N N . GLY A 1 90 ? 1.942 8.024 -30.657 1.00 76.62 90 GLY A N 1
ATOM 642 C CA . GLY A 1 90 ? 1.433 9.403 -30.737 1.00 76.62 90 GLY A CA 1
ATOM 643 C C . GLY A 1 90 ? 1.979 10.411 -29.714 1.00 76.62 90 GLY A C 1
ATOM 644 O O . GLY A 1 90 ? 1.202 11.159 -29.138 1.00 76.62 90 GLY A O 1
ATOM 645 N N . GLY A 1 91 ? 3.294 10.461 -29.487 1.00 80.62 91 GLY A N 1
ATOM 646 C CA . GLY A 1 91 ? 3.903 11.421 -28.549 1.00 80.62 91 GLY A CA 1
ATOM 647 C C . GLY A 1 91 ? 3.667 11.118 -27.060 1.00 80.62 91 GLY A C 1
ATOM 648 O O . GLY A 1 91 ? 4.216 11.817 -26.214 1.00 80.62 91 GLY A O 1
ATOM 649 N N . ASP A 1 92 ? 2.917 10.058 -26.735 1.00 88.44 92 ASP A N 1
ATOM 650 C CA . ASP A 1 92 ? 2.652 9.608 -25.363 1.00 88.44 92 ASP A CA 1
ATOM 651 C C . ASP A 1 92 ? 3.948 9.273 -24.623 1.00 88.44 92 ASP A C 1
ATOM 653 O O . ASP A 1 92 ? 4.713 8.443 -25.095 1.00 88.44 92 ASP A O 1
ATOM 657 N N . THR A 1 93 ? 4.185 9.828 -23.439 1.00 88.88 93 THR A N 1
ATOM 658 C CA . THR A 1 93 ? 5.407 9.551 -22.666 1.00 88.88 93 THR A CA 1
ATOM 659 C C . THR A 1 93 ? 5.099 8.717 -21.426 1.00 88.88 93 THR A C 1
ATOM 661 O O . THR A 1 93 ? 4.134 8.977 -20.704 1.00 88.88 93 THR A O 1
ATOM 664 N N . ALA A 1 94 ? 5.925 7.697 -21.176 1.00 91.44 94 ALA A N 1
ATOM 665 C CA . ALA A 1 94 ? 5.868 6.916 -19.948 1.00 91.44 94 ALA A CA 1
ATOM 666 C C . ALA A 1 94 ? 6.652 7.615 -18.834 1.00 91.44 94 ALA A C 1
ATOM 668 O O . ALA A 1 94 ? 7.785 8.051 -19.020 1.00 91.44 94 ALA A O 1
ATOM 669 N N . TYR A 1 95 ? 6.078 7.626 -17.642 1.00 88.81 95 TYR A N 1
ATOM 670 C CA . TYR A 1 95 ? 6.686 8.124 -16.422 1.00 88.81 95 TYR A CA 1
ATOM 671 C C . TYR A 1 95 ? 6.504 7.099 -15.314 1.00 88.81 95 TYR A C 1
ATOM 673 O O . TYR A 1 95 ? 5.526 6.354 -15.304 1.00 88.81 95 TYR A O 1
ATOM 681 N N . LYS A 1 96 ? 7.425 7.111 -14.345 1.00 89.38 96 LYS A N 1
ATOM 682 C CA . LYS A 1 96 ? 7.304 6.390 -13.067 1.00 89.38 96 LYS A CA 1
ATOM 683 C C . LYS A 1 96 ? 6.849 4.947 -13.251 1.00 89.38 96 LYS A C 1
ATOM 685 O O . LYS A 1 96 ? 5.675 4.611 -13.113 1.00 89.38 96 LYS A O 1
ATOM 690 N N . THR A 1 97 ? 7.804 4.089 -13.559 1.00 94.12 97 THR A N 1
ATOM 691 C CA . THR A 1 97 ? 7.545 2.672 -13.766 1.00 94.12 97 THR A CA 1
ATOM 692 C C . THR A 1 97 ? 7.584 1.902 -12.453 1.00 94.12 97 THR A C 1
ATOM 694 O O . THR A 1 97 ? 8.369 2.179 -11.547 1.00 94.12 97 THR A O 1
ATOM 697 N N . GLY A 1 98 ? 6.738 0.886 -12.370 1.00 95.56 98 GLY A N 1
ATOM 698 C CA . GLY A 1 98 ? 6.735 -0.130 -11.333 1.00 95.56 98 GLY A CA 1
ATOM 699 C C . GLY A 1 98 ? 6.817 -1.509 -11.976 1.00 95.56 98 GLY A C 1
ATOM 700 O O . GLY A 1 98 ? 6.179 -1.740 -12.999 1.00 95.56 98 GLY A O 1
ATOM 701 N N . ILE A 1 99 ? 7.531 -2.446 -11.365 1.00 97.69 99 ILE A N 1
ATOM 702 C CA . ILE A 1 99 ? 7.487 -3.857 -11.739 1.00 97.69 99 ILE A CA 1
ATOM 703 C C . ILE A 1 99 ? 7.311 -4.708 -10.489 1.00 97.69 99 ILE A C 1
ATOM 705 O O . ILE A 1 99 ? 7.894 -4.425 -9.443 1.00 97.69 99 ILE A O 1
ATOM 709 N N . VAL A 1 100 ? 6.485 -5.747 -10.586 1.00 97.50 100 VAL A N 1
ATOM 710 C CA . VAL A 1 100 ? 6.333 -6.757 -9.536 1.00 97.50 100 VAL A CA 1
ATOM 711 C C . VAL A 1 100 ? 6.077 -8.126 -10.148 1.00 97.50 100 VAL A C 1
ATOM 713 O O . VAL A 1 100 ? 5.514 -8.225 -11.233 1.00 97.50 100 VAL A O 1
ATOM 716 N N . SER A 1 101 ? 6.453 -9.188 -9.445 1.00 96.94 101 SER A N 1
ATOM 717 C CA . SER A 1 101 ? 6.072 -10.554 -9.797 1.00 96.94 101 SER A CA 1
ATOM 718 C C . SER A 1 101 ? 4.797 -10.975 -9.062 1.00 96.94 101 SER A C 1
ATOM 720 O O . SER A 1 101 ? 4.603 -10.651 -7.890 1.00 96.94 101 SER A O 1
ATOM 722 N N . ASN A 1 102 ? 3.923 -11.764 -9.679 1.00 96.19 102 ASN A N 1
ATOM 723 C CA . ASN A 1 102 ? 2.798 -12.403 -8.991 1.00 96.19 102 ASN A CA 1
ATOM 724 C C . ASN A 1 102 ? 3.253 -13.689 -8.270 1.00 96.19 102 ASN A C 1
ATOM 726 O O . ASN A 1 102 ? 2.786 -14.783 -8.582 1.00 96.19 102 ASN A O 1
ATOM 730 N N . ILE A 1 103 ? 4.199 -13.569 -7.329 1.00 92.44 103 ILE A N 1
ATOM 731 C CA . ILE A 1 103 ? 4.904 -14.714 -6.720 1.00 92.44 103 ILE A CA 1
ATOM 732 C C . ILE A 1 103 ? 3.996 -15.698 -5.968 1.00 92.44 103 ILE A C 1
ATOM 734 O O . ILE A 1 103 ? 4.304 -16.873 -5.880 1.00 92.44 103 ILE A O 1
ATOM 738 N N . ALA A 1 104 ? 2.865 -15.246 -5.425 1.00 90.75 104 ALA A N 1
ATOM 739 C CA . ALA A 1 104 ? 1.902 -16.126 -4.756 1.00 90.75 104 ALA A CA 1
ATOM 740 C C . ALA A 1 104 ? 0.864 -16.730 -5.726 1.00 90.75 104 ALA A C 1
ATOM 742 O O . ALA A 1 104 ? -0.082 -17.380 -5.285 1.00 90.75 104 ALA A O 1
ATOM 743 N N . GLY A 1 105 ? 0.988 -16.453 -7.027 1.00 93.88 105 GLY A N 1
ATOM 744 C CA . GLY A 1 105 ? 0.076 -16.884 -8.082 1.00 93.88 105 GLY A CA 1
ATOM 745 C C . GLY A 1 105 ? 0.834 -17.421 -9.291 1.00 93.88 105 GLY A C 1
ATOM 746 O O . GLY A 1 105 ? 1.576 -18.387 -9.175 1.00 93.88 105 GLY A O 1
ATOM 747 N N . SER A 1 106 ? 0.631 -16.802 -10.455 1.00 94.69 106 SER A N 1
ATOM 748 C CA . SER A 1 106 ? 1.184 -17.276 -11.730 1.00 94.69 106 SER A CA 1
ATOM 749 C C . SER A 1 106 ? 2.704 -17.154 -11.845 1.00 94.69 106 SER A C 1
ATOM 751 O O . SER A 1 106 ? 3.318 -17.849 -12.644 1.00 94.69 106 SER A O 1
ATOM 753 N N . GLY A 1 107 ? 3.323 -16.279 -11.050 1.00 95.06 107 GLY A N 1
ATOM 754 C CA . GLY A 1 107 ? 4.744 -15.967 -11.154 1.00 95.06 107 GLY A CA 1
ATOM 755 C C . GLY A 1 107 ? 5.116 -14.958 -12.230 1.00 95.06 107 GLY A C 1
ATOM 756 O O . GLY A 1 107 ? 6.278 -14.564 -12.280 1.00 95.06 107 GLY A O 1
ATOM 757 N N . ASP A 1 108 ? 4.141 -14.504 -13.011 1.00 97.69 108 ASP A N 1
ATOM 758 C CA . ASP A 1 108 ? 4.336 -13.526 -14.073 1.00 97.69 108 ASP A CA 1
ATOM 759 C C . ASP A 1 108 ? 4.796 -12.167 -13.541 1.00 97.69 108 ASP A C 1
ATOM 761 O O . ASP A 1 108 ? 4.423 -11.749 -12.437 1.00 97.69 108 ASP A O 1
ATOM 765 N N . PHE A 1 109 ? 5.568 -11.451 -14.354 1.00 98.31 109 PHE A N 1
ATOM 766 C CA . PHE A 1 109 ? 5.941 -10.065 -14.103 1.00 98.31 109 PHE A CA 1
ATOM 767 C C . PHE A 1 109 ? 4.918 -9.096 -14.690 1.00 98.31 109 PHE A C 1
ATOM 769 O O . PHE A 1 109 ? 4.544 -9.170 -15.861 1.00 98.31 109 PHE A O 1
ATOM 776 N N . TYR A 1 110 ? 4.522 -8.133 -13.866 1.00 98.56 110 TYR A N 1
ATOM 777 C CA . TYR A 1 110 ? 3.618 -7.049 -14.211 1.00 98.56 110 TYR A CA 1
ATOM 778 C C . TYR A 1 110 ? 4.387 -5.741 -14.187 1.00 98.56 110 TYR A C 1
ATOM 780 O O . TYR A 1 110 ? 4.983 -5.404 -13.164 1.00 98.56 110 TYR A O 1
ATOM 788 N N . VAL A 1 111 ? 4.330 -5.003 -15.291 1.00 98.50 111 VAL A N 1
ATOM 789 C CA . VAL A 1 111 ? 4.902 -3.663 -15.422 1.00 98.50 111 VAL A CA 1
ATOM 790 C C . VAL A 1 111 ? 3.768 -2.652 -15.405 1.00 98.50 111 VAL A C 1
ATOM 792 O O . VAL A 1 111 ? 2.811 -2.793 -16.165 1.00 98.50 111 VAL A O 1
ATOM 795 N N . ALA A 1 112 ? 3.867 -1.645 -14.547 1.00 97.69 112 ALA A N 1
ATOM 796 C CA . ALA A 1 112 ? 2.955 -0.515 -14.488 1.00 97.69 112 ALA A CA 1
ATOM 797 C C . ALA A 1 112 ? 3.691 0.796 -14.752 1.00 97.69 112 ALA A C 1
ATOM 799 O O . ALA A 1 112 ? 4.879 0.910 -14.459 1.00 97.69 112 ALA A O 1
ATOM 800 N N . TRP A 1 113 ? 2.988 1.778 -15.303 1.00 95.19 113 TRP A N 1
ATOM 801 C CA . TRP A 1 113 ? 3.532 3.103 -15.585 1.00 95.19 113 TRP A CA 1
ATOM 802 C C . TRP A 1 113 ? 2.437 4.160 -15.507 1.00 95.19 113 TRP A C 1
ATOM 804 O O . TRP A 1 113 ? 1.253 3.869 -15.709 1.00 95.19 113 TRP A O 1
ATOM 814 N N . ALA A 1 114 ? 2.839 5.388 -15.206 1.00 92.25 114 ALA A N 1
ATOM 815 C CA . ALA A 1 114 ? 2.046 6.561 -15.525 1.00 92.25 114 ALA A CA 1
ATOM 816 C C . ALA A 1 114 ? 2.317 6.957 -16.980 1.00 92.25 114 ALA A C 1
ATOM 818 O O . ALA A 1 114 ? 3.439 6.835 -17.465 1.00 92.25 114 ALA A O 1
ATOM 819 N N . GLN A 1 115 ? 1.299 7.423 -17.684 1.00 90.25 115 GLN A N 1
ATOM 820 C CA . GLN A 1 115 ? 1.405 7.894 -19.057 1.00 90.25 115 GLN A CA 1
ATOM 821 C C . GLN A 1 115 ? 0.761 9.268 -19.171 1.00 90.25 115 GLN A C 1
ATOM 823 O O . GLN A 1 115 ? -0.309 9.508 -18.606 1.00 90.25 115 GLN A O 1
ATOM 828 N N . GLU A 1 116 ? 1.401 10.146 -19.929 1.00 84.88 116 GLU A N 1
ATOM 829 C CA . GLU A 1 116 ? 0.893 11.470 -20.280 1.00 84.88 116 GLU A CA 1
ATOM 830 C C . GLU A 1 116 ? 0.932 11.637 -21.805 1.00 84.88 116 GLU A C 1
ATOM 832 O O . GLU A 1 116 ? 1.932 11.217 -22.384 1.00 84.88 116 GLU A O 1
ATOM 837 N N . PHE A 1 117 ? -0.124 12.212 -22.418 1.00 72.69 117 PHE A N 1
ATOM 838 C CA . PHE A 1 117 ? -0.129 13.138 -23.581 1.00 72.69 117 PHE A CA 1
ATOM 839 C C . PHE A 1 117 ? -1.566 13.324 -24.163 1.00 72.69 117 PHE A C 1
ATOM 841 O O . PHE A 1 117 ? -2.560 12.955 -23.537 1.00 72.69 117 PHE A O 1
ATOM 848 N N . SER A 1 118 ? -1.696 13.972 -25.332 1.00 60.12 118 SER A N 1
ATOM 849 C CA . SER A 1 118 ? -2.544 15.155 -25.556 1.00 60.12 118 SER A CA 1
ATOM 850 C C . SER A 1 118 ? -4.064 15.037 -25.694 1.00 60.12 118 SER A C 1
ATOM 852 O O . SER A 1 118 ? -4.711 16.080 -25.767 1.00 60.12 118 SER A O 1
ATOM 854 N N . ASN A 1 119 ? -4.672 13.853 -25.771 1.00 60.88 119 ASN A N 1
ATOM 855 C CA . ASN A 1 119 ? -6.081 13.776 -26.202 1.00 60.88 119 ASN A CA 1
ATOM 856 C C . ASN A 1 119 ? -6.743 12.388 -26.066 1.00 60.88 119 ASN A C 1
ATOM 858 O O . ASN A 1 119 ? -7.558 12.048 -26.921 1.00 60.88 119 ASN A O 1
ATOM 862 N N . SER A 1 120 ? -6.397 11.593 -25.036 1.00 71.12 120 SER A N 1
ATOM 863 C CA . SER A 1 120 ? -7.235 10.515 -24.416 1.00 71.12 120 SER A CA 1
ATOM 864 C C . SER A 1 120 ? -6.444 9.358 -23.780 1.00 71.12 120 SER A C 1
ATOM 866 O O . SER A 1 120 ? -7.013 8.442 -23.170 1.00 71.12 120 SER A O 1
ATOM 868 N N . HIS A 1 121 ? -5.120 9.350 -23.933 1.00 82.38 121 HIS A N 1
ATOM 869 C CA . HIS A 1 121 ? -4.285 8.224 -23.511 1.00 82.38 121 HIS A CA 1
ATOM 870 C C . HIS A 1 121 ? -3.582 8.436 -22.169 1.00 82.38 121 HIS A C 1
ATOM 872 O O . HIS A 1 121 ? -2.872 7.541 -21.709 1.00 82.38 121 HIS A O 1
ATOM 878 N N . ASP A 1 122 ? -3.791 9.563 -21.492 1.00 87.19 122 ASP A N 1
ATOM 879 C CA . ASP A 1 122 ? -3.201 9.784 -20.177 1.00 87.19 122 ASP A CA 1
ATOM 880 C C . ASP A 1 122 ? -3.802 8.837 -19.125 1.00 87.19 122 ASP A C 1
ATOM 882 O O . ASP A 1 122 ? -4.932 8.357 -19.252 1.00 87.19 122 ASP A O 1
ATOM 886 N N . GLY A 1 123 ? -3.037 8.515 -18.085 1.00 90.50 123 GLY A N 1
ATOM 887 C CA . GLY A 1 123 ? -3.508 7.686 -16.978 1.00 90.50 123 GLY A CA 1
ATOM 888 C C . GLY A 1 123 ? -2.463 6.718 -16.449 1.00 90.50 123 GLY A C 1
ATOM 889 O O . GLY A 1 123 ? -1.268 6.869 -16.679 1.00 90.50 123 GLY A O 1
ATOM 890 N N . ILE A 1 124 ? -2.930 5.722 -15.700 1.00 93.75 124 ILE A N 1
ATOM 891 C CA . ILE A 1 124 ? -2.077 4.701 -15.095 1.00 93.75 124 ILE A CA 1
ATOM 892 C C . ILE A 1 124 ? -2.375 3.376 -15.769 1.00 93.75 124 ILE A C 1
ATOM 894 O O . ILE A 1 124 ? -3.533 2.958 -15.841 1.00 93.75 124 ILE A O 1
ATOM 898 N N . TYR A 1 125 ? -1.333 2.699 -16.221 1.00 95.75 125 TYR A N 1
ATOM 899 C CA . TYR A 1 125 ? -1.448 1.473 -16.989 1.00 95.75 125 TYR A CA 1
ATOM 900 C C . TYR A 1 125 ? -0.673 0.340 -16.338 1.00 95.75 125 TYR A C 1
ATOM 902 O O . TYR A 1 125 ? 0.248 0.558 -15.553 1.00 95.75 125 TYR A O 1
ATOM 910 N N . VAL A 1 126 ? -1.073 -0.885 -16.662 1.00 98.06 126 VAL A N 1
ATOM 911 C CA . VAL A 1 126 ? -0.371 -2.106 -16.275 1.00 98.06 126 VAL A CA 1
ATOM 912 C C . VAL A 1 126 ? -0.446 -3.136 -17.394 1.00 98.06 126 VAL A C 1
ATOM 914 O O . VAL A 1 126 ? -1.470 -3.261 -18.072 1.00 98.06 126 VAL A O 1
ATOM 917 N N . LYS A 1 127 ? 0.625 -3.905 -17.564 1.00 98.38 127 LYS A N 1
ATOM 918 C CA . LYS A 1 127 ? 0.717 -5.014 -18.510 1.00 98.38 127 LYS A CA 1
ATOM 919 C C . LYS A 1 127 ? 1.393 -6.207 -17.844 1.00 98.38 127 LYS A C 1
ATOM 921 O O . LYS A 1 127 ? 2.421 -6.045 -17.191 1.00 98.38 127 LYS A O 1
ATOM 926 N N . ASP A 1 128 ? 0.825 -7.395 -18.027 1.00 98.19 128 ASP A N 1
ATOM 927 C CA . ASP A 1 128 ? 1.546 -8.642 -17.757 1.00 98.19 128 ASP A CA 1
ATOM 928 C C . ASP A 1 128 ? 2.524 -8.881 -18.911 1.00 98.19 128 ASP A C 1
ATOM 930 O O . ASP A 1 128 ? 2.105 -9.173 -20.037 1.00 98.19 128 ASP A O 1
ATOM 934 N N . VAL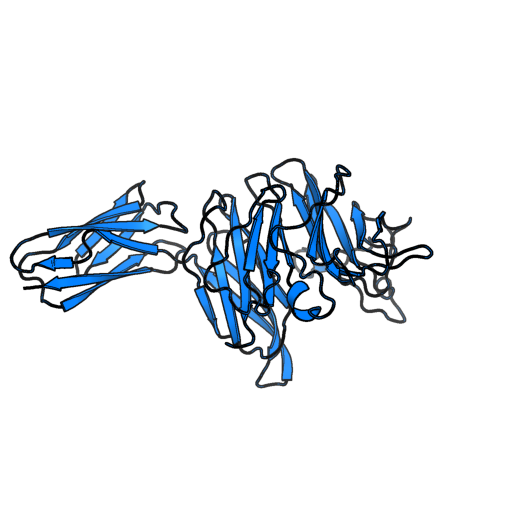 A 1 129 ? 3.814 -8.684 -18.644 1.00 98.12 129 VAL A N 1
ATOM 935 C CA . VAL A 1 129 ? 4.867 -8.774 -19.662 1.00 98.12 129 VAL A CA 1
ATOM 936 C C . VAL A 1 129 ? 5.399 -10.193 -19.830 1.00 98.12 129 VAL A C 1
ATOM 938 O O . VAL A 1 129 ? 6.024 -10.476 -20.846 1.00 98.12 129 VAL A O 1
ATOM 941 N N . SER A 1 130 ? 5.140 -11.092 -18.876 1.00 97.38 130 SER A N 1
ATOM 942 C CA . SER A 1 130 ? 5.528 -12.505 -18.999 1.00 97.38 130 SER A CA 1
ATOM 943 C C . SER A 1 130 ? 4.512 -13.285 -19.826 1.00 97.38 130 SER A C 1
ATOM 945 O O . SER A 1 130 ? 4.895 -14.030 -20.724 1.00 97.38 130 SER A O 1
ATOM 947 N N . ALA A 1 131 ? 3.220 -13.052 -19.590 1.00 96.81 131 ALA A N 1
ATOM 948 C CA . ALA A 1 131 ? 2.141 -13.669 -20.357 1.00 96.81 131 ALA A CA 1
ATOM 949 C C . ALA A 1 131 ? 1.781 -12.893 -21.640 1.00 96.81 131 ALA A C 1
ATOM 951 O O . ALA A 1 131 ? 0.968 -13.360 -22.435 1.00 96.81 131 ALA A O 1
ATOM 952 N N . GLY A 1 132 ? 2.344 -11.695 -21.845 1.00 95.00 132 GLY A N 1
ATOM 953 C CA . GLY A 1 132 ? 2.109 -10.886 -23.046 1.00 95.00 132 GLY A CA 1
ATOM 954 C C . GLY A 1 132 ? 0.667 -10.387 -23.182 1.00 95.00 132 GLY A C 1
ATOM 955 O O . GLY A 1 132 ? 0.163 -10.234 -24.294 1.00 95.00 132 GLY A O 1
ATOM 956 N N . THR A 1 133 ? -0.022 -10.152 -22.062 1.00 96.50 133 THR A N 1
ATOM 957 C CA . THR A 1 133 ? -1.440 -9.757 -22.084 1.00 96.50 133 THR A CA 1
ATOM 958 C C . THR A 1 133 ? -1.643 -8.339 -22.623 1.00 96.50 133 THR A C 1
ATOM 960 O O . THR A 1 133 ? -0.713 -7.532 -22.709 1.00 96.50 133 THR A O 1
ATOM 963 N N . ALA A 1 134 ? -2.891 -8.013 -22.969 1.00 97.25 134 ALA A N 1
ATOM 964 C CA . ALA A 1 134 ? -3.268 -6.652 -23.325 1.00 97.25 134 ALA A CA 1
ATOM 965 C C . ALA A 1 134 ? -3.048 -5.681 -22.151 1.00 97.25 134 ALA A C 1
ATOM 967 O O . ALA A 1 134 ? -3.350 -5.996 -20.996 1.00 97.25 134 ALA A O 1
ATOM 968 N N . THR A 1 135 ? -2.575 -4.478 -22.474 1.00 97.12 135 THR A N 1
ATOM 969 C CA . THR A 1 135 ? -2.447 -3.364 -21.531 1.00 97.12 135 THR A CA 1
ATOM 970 C C . THR A 1 135 ? -3.802 -3.019 -20.912 1.00 97.12 135 THR A C 1
ATOM 972 O 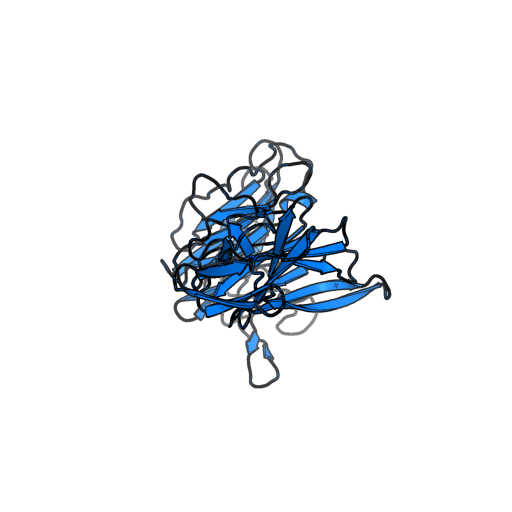O . THR A 1 135 ? -4.823 -2.973 -21.600 1.00 97.12 135 THR A O 1
ATOM 975 N N . ARG A 1 136 ? -3.817 -2.746 -19.606 1.00 97.06 136 ARG A N 1
ATOM 976 C CA . ARG A 1 136 ? -5.016 -2.360 -18.851 1.00 97.06 136 ARG A CA 1
ATOM 977 C C . ARG A 1 136 ? -4.831 -0.980 -18.237 1.00 97.06 136 ARG A C 1
ATOM 979 O O . ARG A 1 136 ? -3.810 -0.733 -17.603 1.00 97.06 136 ARG A O 1
ATOM 986 N N . LYS A 1 137 ? -5.841 -0.121 -18.373 1.00 94.88 137 LYS A N 1
ATOM 987 C CA . LYS A 1 137 ? -5.911 1.194 -17.719 1.00 94.88 137 LYS A CA 1
ATOM 988 C C . LYS A 1 137 ? -6.532 1.051 -16.328 1.00 94.88 137 LYS A C 1
ATOM 990 O O . LYS A 1 137 ? -7.548 0.370 -16.171 1.00 94.88 137 LYS A O 1
ATOM 995 N N . ALA A 1 138 ? -5.934 1.674 -15.319 1.00 95.31 138 ALA A N 1
ATOM 996 C CA . ALA A 1 138 ? -6.465 1.671 -13.965 1.00 95.31 138 ALA A CA 1
ATOM 997 C C . ALA A 1 138 ? -7.771 2.491 -13.902 1.00 95.31 138 ALA A C 1
ATOM 999 O O . ALA A 1 138 ? -7.861 3.553 -14.531 1.00 95.31 138 ALA A O 1
ATOM 1000 N N . PRO A 1 139 ? -8.788 2.050 -13.137 1.00 94.62 139 PRO A N 1
ATOM 1001 C CA . PRO A 1 139 ? -10.059 2.759 -13.039 1.00 94.62 139 PRO A CA 1
ATOM 1002 C C . PRO A 1 139 ? -9.884 4.206 -12.569 1.00 94.62 139 PRO A C 1
ATOM 1004 O O . PRO A 1 139 ? -9.132 4.468 -11.630 1.00 94.62 139 PRO A O 1
ATOM 1007 N N . GLN A 1 140 ? -10.648 5.132 -13.152 1.00 91.19 140 GLN A N 1
ATOM 1008 C CA . GLN A 1 140 ? -10.642 6.551 -12.759 1.00 91.19 140 GLN A CA 1
ATOM 1009 C C . GLN A 1 140 ? -9.267 7.235 -12.951 1.00 91.19 140 GLN A C 1
ATOM 1011 O O . GLN A 1 140 ? -8.916 8.128 -12.174 1.00 91.19 140 GLN A O 1
ATOM 1016 N N . THR A 1 141 ? -8.499 6.790 -13.960 1.00 89.12 141 THR A N 1
ATOM 1017 C CA . THR A 1 141 ? -7.248 7.426 -14.419 1.00 89.12 141 THR A CA 1
ATOM 1018 C C . THR A 1 141 ? -7.370 7.980 -15.844 1.00 89.12 141 THR A C 1
ATOM 1020 O O . THR A 1 141 ? -8.224 7.520 -16.598 1.00 89.12 141 THR A O 1
ATOM 1023 N N . GLY A 1 142 ? -6.599 9.024 -16.171 1.00 80.44 142 GLY A N 1
ATOM 1024 C CA . GLY A 1 142 ? -6.725 9.858 -17.377 1.00 80.44 142 GLY A CA 1
ATOM 1025 C C . GLY A 1 142 ? -7.685 11.054 -17.267 1.00 80.44 142 GLY A C 1
ATOM 1026 O O . GLY A 1 142 ? -8.878 10.881 -17.032 1.00 80.44 142 GLY A O 1
ATOM 1027 N N . THR A 1 143 ? -7.177 12.272 -17.389 1.00 69.44 143 THR A N 1
ATOM 1028 C CA . THR A 1 143 ? -7.969 13.509 -17.457 1.00 69.44 143 THR A CA 1
ATOM 1029 C C . THR A 1 143 ? -8.447 13.856 -18.855 1.00 69.44 143 THR A C 1
ATOM 1031 O O . THR A 1 143 ? -9.270 14.760 -18.973 1.00 69.44 143 THR A O 1
ATOM 1034 N N . ASP A 1 144 ? -7.917 13.204 -19.892 1.00 65.44 144 ASP A N 1
ATOM 1035 C CA . ASP A 1 144 ? -8.066 13.637 -21.283 1.00 65.44 144 ASP A CA 1
ATOM 1036 C C . ASP A 1 144 ? -7.592 15.100 -21.494 1.00 65.44 144 ASP A C 1
ATOM 1038 O O . ASP A 1 144 ? -8.004 15.769 -22.443 1.00 65.44 144 ASP A O 1
ATOM 1042 N N . THR A 1 145 ? -6.727 15.623 -20.607 1.00 62.75 145 THR A N 1
ATOM 1043 C CA . THR A 1 145 ? -6.184 16.993 -20.661 1.00 62.75 145 THR A CA 1
ATOM 1044 C C . THR A 1 145 ? -4.679 17.024 -20.372 1.00 62.75 145 THR A C 1
ATOM 1046 O O . THR A 1 145 ? -4.152 16.198 -19.639 1.00 62.75 145 THR A O 1
ATOM 1049 N N . ILE A 1 146 ? -3.973 18.004 -20.943 1.00 56.25 146 ILE A N 1
ATOM 1050 C CA . ILE A 1 146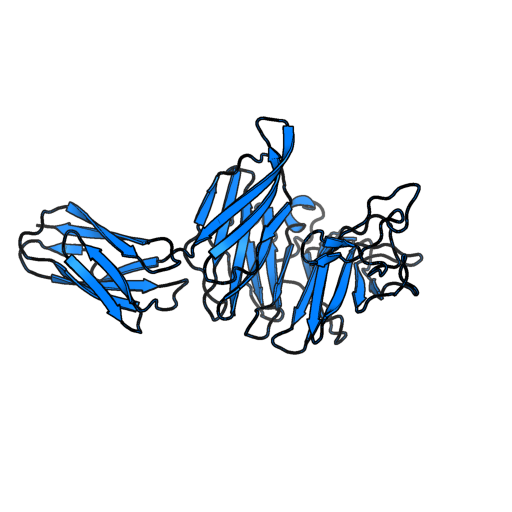 ? -2.499 18.025 -21.058 1.00 56.25 146 ILE A CA 1
ATOM 1051 C C . ILE A 1 146 ? -1.763 18.433 -19.755 1.00 56.25 146 ILE A C 1
ATOM 1053 O O . ILE A 1 146 ? -0.545 18.438 -19.720 1.00 56.25 146 ILE A O 1
ATOM 1057 N N . ASN A 1 147 ? -2.441 18.822 -18.665 1.00 57.81 147 ASN A N 1
ATOM 1058 C CA . ASN A 1 147 ? -1.830 19.778 -17.719 1.00 57.81 147 ASN A CA 1
ATOM 1059 C C . ASN A 1 147 ? -1.516 19.285 -16.288 1.00 57.81 147 ASN A C 1
ATOM 1061 O O . ASN A 1 147 ? -1.521 20.089 -15.353 1.00 57.81 147 ASN A O 1
ATOM 1065 N N . HIS A 1 148 ? -1.248 17.991 -16.067 1.00 61.56 148 HIS A N 1
ATOM 1066 C CA . HIS A 1 148 ? -1.167 17.442 -14.696 1.00 61.56 148 HIS A CA 1
ATOM 1067 C C . HIS A 1 148 ? -0.022 16.436 -14.422 1.00 61.56 148 HIS A C 1
ATOM 1069 O O . HIS A 1 148 ? -0.129 15.593 -13.526 1.00 61.56 148 HIS A O 1
ATOM 1075 N N . LEU A 1 149 ? 1.122 16.603 -15.100 1.00 58.59 149 LEU A N 1
ATOM 1076 C CA . LEU A 1 149 ? 2.381 15.847 -14.925 1.00 58.59 149 LEU A CA 1
ATOM 1077 C C . LEU A 1 149 ? 2.727 15.427 -13.488 1.00 58.59 149 LEU A C 1
ATOM 1079 O O . LEU A 1 149 ? 2.980 14.256 -13.206 1.00 58.59 149 LEU A O 1
ATOM 1083 N N . GLY A 1 150 ? 2.736 16.383 -12.556 1.00 62.09 150 GLY A N 1
ATOM 1084 C CA . GLY A 1 150 ? 3.202 16.142 -11.186 1.00 62.09 150 GLY A CA 1
ATOM 1085 C C . GLY A 1 150 ? 2.249 15.303 -10.327 1.00 62.09 150 GLY A C 1
ATOM 1086 O O . GLY A 1 150 ? 2.683 14.684 -9.355 1.00 62.09 150 GLY A O 1
ATOM 1087 N N . VAL A 1 151 ? 0.957 15.257 -10.667 1.00 59.53 151 VAL A N 1
ATOM 1088 C CA . VAL A 1 151 ? -0.063 14.573 -9.851 1.00 59.53 151 VAL A CA 1
ATOM 1089 C C . VAL A 1 151 ? -0.174 13.091 -10.236 1.00 59.53 151 VAL A C 1
ATOM 1091 O O . VAL A 1 151 ? -0.374 12.251 -9.354 1.00 59.53 151 VAL A O 1
ATOM 1094 N N . PHE A 1 152 ? 0.035 12.750 -11.515 1.00 58.81 152 PHE A N 1
ATOM 1095 C CA . PHE A 1 152 ? -0.094 11.377 -12.038 1.00 58.81 152 PHE A CA 1
ATOM 1096 C C . PHE A 1 152 ? 1.137 10.497 -11.846 1.00 58.81 152 PHE A C 1
ATOM 1098 O O . PHE A 1 152 ? 1.022 9.276 -11.842 1.00 58.81 152 PHE A O 1
ATOM 1105 N N . ALA A 1 153 ? 2.301 11.093 -11.608 1.00 67.50 153 ALA A N 1
ATOM 1106 C CA . ALA A 1 153 ? 3.551 10.381 -11.347 1.00 67.50 153 ALA A CA 1
ATOM 1107 C C . ALA A 1 153 ? 3.530 9.526 -10.053 1.00 67.50 153 ALA A C 1
ATOM 1109 O O . ALA A 1 153 ? 4.458 8.770 -9.763 1.00 67.50 153 ALA A O 1
ATOM 1110 N N . ASN A 1 154 ? 2.480 9.637 -9.242 1.00 86.56 154 ASN A N 1
ATOM 1111 C CA . ASN A 1 154 ? 2.330 8.887 -8.005 1.00 86.56 154 ASN A CA 1
ATOM 1112 C C . ASN A 1 154 ? 1.704 7.516 -8.272 1.00 86.56 154 ASN A C 1
ATOM 1114 O O . ASN A 1 154 ? 0.482 7.348 -8.246 1.00 86.56 154 ASN A O 1
ATOM 1118 N N . LEU A 1 155 ? 2.577 6.538 -8.488 1.00 93.00 155 LEU A N 1
ATOM 1119 C CA . LEU A 1 155 ? 2.247 5.136 -8.683 1.00 93.00 155 LEU A CA 1
ATOM 1120 C C . LEU A 1 155 ? 3.171 4.279 -7.819 1.00 93.00 155 LEU A C 1
ATOM 1122 O O . LEU A 1 155 ? 4.378 4.500 -7.772 1.00 93.00 155 LEU A O 1
ATOM 1126 N N . ALA A 1 156 ? 2.604 3.257 -7.190 1.00 95.88 156 ALA A N 1
ATOM 1127 C CA . ALA A 1 156 ? 3.362 2.162 -6.612 1.00 95.88 156 ALA A CA 1
ATOM 1128 C C . ALA A 1 156 ? 2.654 0.834 -6.895 1.00 95.88 156 ALA A C 1
ATOM 1130 O O . ALA A 1 156 ? 1.423 0.773 -6.934 1.00 95.88 156 ALA A O 1
ATOM 1131 N N . ILE A 1 157 ? 3.427 -0.236 -7.072 1.00 97.44 157 ILE A N 1
ATOM 1132 C CA . ILE A 1 157 ? 2.922 -1.575 -7.382 1.00 97.44 157 ILE A CA 1
ATOM 1133 C C . ILE A 1 157 ? 3.482 -2.592 -6.387 1.00 97.44 157 ILE A C 1
ATOM 1135 O O . ILE A 1 157 ? 4.650 -2.529 -6.014 1.00 97.44 157 ILE A O 1
ATOM 1139 N N . ALA A 1 158 ? 2.646 -3.527 -5.941 1.00 96.69 158 ALA A N 1
ATOM 1140 C CA . ALA A 1 158 ? 3.076 -4.658 -5.127 1.00 96.69 158 ALA A CA 1
ATOM 1141 C C . ALA A 1 158 ? 2.222 -5.893 -5.402 1.00 96.69 158 ALA A C 1
ATOM 1143 O O . ALA A 1 158 ? 1.100 -5.819 -5.905 1.00 96.69 158 ALA A O 1
ATOM 1144 N N . ASN A 1 159 ? 2.748 -7.040 -5.004 1.00 94.94 159 ASN A N 1
ATOM 1145 C CA . ASN A 1 159 ? 2.017 -8.285 -4.893 1.00 94.94 159 ASN A CA 1
ATOM 1146 C C . ASN A 1 159 ? 1.689 -8.563 -3.422 1.00 94.94 159 ASN A C 1
ATOM 1148 O O . ASN A 1 159 ? 2.185 -7.914 -2.496 1.00 94.94 159 ASN A O 1
ATOM 1152 N N . ARG A 1 160 ? 0.835 -9.555 -3.193 1.00 92.00 160 ARG A N 1
ATOM 1153 C CA . ARG A 1 160 ? 0.587 -10.089 -1.853 1.00 92.00 160 ARG A CA 1
ATOM 1154 C C . ARG A 1 160 ? 1.455 -11.332 -1.653 1.00 92.00 160 ARG A C 1
ATOM 1156 O O . ARG A 1 160 ? 1.607 -12.147 -2.549 1.00 92.00 160 ARG A O 1
ATOM 1163 N N . ASN A 1 161 ? 2.004 -11.496 -0.453 1.00 84.69 161 ASN A N 1
ATOM 1164 C CA . ASN A 1 161 ? 2.954 -12.576 -0.144 1.00 84.69 161 ASN A CA 1
ATOM 1165 C C . ASN A 1 161 ? 2.340 -13.984 -0.038 1.00 84.69 161 ASN A C 1
ATOM 1167 O O . ASN A 1 161 ? 3.058 -14.967 -0.123 1.00 84.69 161 ASN A O 1
ATOM 1171 N N . THR A 1 162 ? 1.038 -14.094 0.222 1.00 86.00 162 THR A N 1
ATOM 1172 C CA . THR A 1 162 ? 0.362 -15.374 0.541 1.00 86.00 162 THR A CA 1
ATOM 1173 C C . THR A 1 162 ? -0.937 -15.575 -0.227 1.00 86.00 162 THR A C 1
ATOM 1175 O O . THR A 1 162 ? -1.599 -16.592 -0.069 1.00 86.00 162 THR A O 1
ATOM 1178 N N . ASN A 1 163 ? -1.339 -14.591 -1.026 1.00 88.12 163 ASN A N 1
ATOM 1179 C CA . ASN A 1 163 ? -2.508 -14.673 -1.889 1.00 88.12 163 ASN A CA 1
ATOM 1180 C C . ASN A 1 163 ? -2.083 -14.149 -3.255 1.00 88.12 163 ASN A C 1
ATOM 1182 O O . ASN A 1 163 ? -1.369 -13.151 -3.313 1.00 88.12 163 ASN A O 1
ATOM 1186 N N . SER A 1 164 ? -2.518 -14.789 -4.334 1.00 90.00 164 SER A N 1
ATOM 1187 C CA . SER A 1 164 ? -2.244 -14.304 -5.684 1.00 90.00 164 SER A CA 1
ATOM 1188 C C . SER A 1 164 ? -2.853 -12.919 -5.908 1.00 90.00 164 SER A C 1
ATOM 1190 O O . SER A 1 164 ? -3.925 -12.613 -5.375 1.00 90.00 164 SER A O 1
ATOM 1192 N N . GLY A 1 165 ? -2.210 -12.118 -6.749 1.00 94.62 165 GLY A N 1
ATOM 1193 C CA . GLY A 1 165 ? -2.750 -10.850 -7.220 1.00 94.62 165 GLY A CA 1
ATOM 1194 C C . GLY A 1 165 ? -1.747 -9.709 -7.133 1.00 94.62 165 GLY A C 1
ATOM 1195 O O . GLY A 1 165 ? -0.952 -9.608 -6.194 1.00 94.62 165 GLY A O 1
ATOM 1196 N N . VAL A 1 166 ? -1.838 -8.825 -8.121 1.00 97.81 166 VAL A N 1
ATOM 1197 C CA . VAL A 1 166 ? -1.044 -7.602 -8.232 1.00 97.81 166 VAL A CA 1
ATOM 1198 C C . VAL A 1 166 ? -1.926 -6.404 -7.918 1.00 97.81 166 VAL A C 1
ATOM 1200 O O . VAL A 1 166 ? -3.092 -6.354 -8.315 1.00 97.81 166 VAL A O 1
ATOM 1203 N N . TYR A 1 167 ? -1.374 -5.452 -7.174 1.00 98.38 167 TYR A N 1
ATOM 1204 C CA . TYR A 1 167 ? -2.080 -4.278 -6.692 1.00 98.38 167 TYR A CA 1
ATOM 1205 C C . TYR A 1 167 ? -1.315 -3.008 -7.026 1.00 98.38 167 TYR A C 1
ATOM 1207 O O . TYR A 1 167 ? -0.103 -2.941 -6.824 1.00 98.38 167 TYR A O 1
ATOM 1215 N N . LEU A 1 168 ? -2.043 -1.994 -7.488 1.00 98.12 168 LEU A N 1
ATOM 1216 C CA . LEU A 1 168 ? -1.520 -0.652 -7.723 1.00 98.12 168 LEU A CA 1
ATOM 1217 C C . LEU A 1 168 ? -2.119 0.307 -6.700 1.00 98.12 168 LEU A C 1
ATOM 1219 O O . LEU A 1 168 ? -3.337 0.326 -6.508 1.00 98.12 168 LEU A O 1
ATOM 1223 N N . ALA A 1 169 ? -1.270 1.128 -6.091 1.00 97.56 169 ALA A N 1
ATOM 1224 C CA . ALA A 1 169 ? -1.671 2.334 -5.385 1.00 97.56 169 ALA A CA 1
ATOM 1225 C C . ALA A 1 169 ? -1.367 3.543 -6.278 1.00 97.56 169 ALA A C 1
ATOM 1227 O O . ALA A 1 169 ? -0.221 3.723 -6.688 1.00 97.56 169 ALA A O 1
ATOM 1228 N N . TYR A 1 170 ? -2.381 4.342 -6.605 1.00 95.31 170 TYR A N 1
ATOM 1229 C CA . TYR A 1 170 ? -2.242 5.446 -7.560 1.00 95.31 170 TYR A CA 1
ATOM 1230 C C . TYR A 1 170 ? -3.182 6.614 -7.257 1.00 95.31 170 TYR A C 1
ATOM 1232 O O . TYR A 1 170 ? -4.199 6.449 -6.575 1.00 95.31 170 TYR A O 1
ATOM 1240 N N . CYS A 1 171 ? -2.840 7.791 -7.778 1.00 91.69 171 CYS A N 1
ATOM 1241 C CA . CYS A 1 171 ? -3.679 8.987 -7.727 1.00 91.69 171 CYS A CA 1
ATOM 1242 C C . CYS A 1 171 ? -4.757 8.977 -8.818 1.00 91.69 171 CYS A C 1
ATOM 1244 O O . CYS A 1 171 ? -4.468 8.705 -9.980 1.00 91.69 171 CYS A O 1
ATOM 1246 N N . THR A 1 172 ? -5.994 9.331 -8.463 1.00 88.06 172 THR A N 1
ATOM 1247 C CA . THR A 1 172 ? -7.032 9.645 -9.458 1.00 88.06 172 THR A CA 1
ATOM 1248 C C . THR A 1 172 ? -6.859 11.030 -10.067 1.00 88.06 172 THR A C 1
ATOM 1250 O O . THR A 1 172 ? -6.199 11.897 -9.502 1.00 88.06 172 THR A O 1
ATOM 1253 N N . ASN A 1 173 ? -7.574 11.247 -11.167 1.00 68.06 173 ASN A N 1
ATOM 1254 C CA . ASN A 1 173 ? -7.570 12.430 -12.039 1.00 68.06 173 ASN A CA 1
ATOM 1255 C C . ASN A 1 173 ? -8.162 13.719 -11.478 1.00 68.06 173 ASN A C 1
ATOM 1257 O O . ASN A 1 173 ? -8.592 14.598 -12.221 1.00 68.06 173 ASN A O 1
ATOM 1261 N N . THR A 1 174 ? -8.288 13.814 -10.169 1.00 63.44 174 THR A N 1
ATOM 1262 C CA . THR A 1 174 ? -8.815 15.013 -9.539 1.00 63.44 174 THR A CA 1
ATOM 1263 C C . THR A 1 174 ? -7.674 16.012 -9.369 1.00 63.44 174 THR A C 1
ATOM 1265 O O . THR A 1 174 ? -6.538 15.620 -9.117 1.00 63.44 174 THR A O 1
ATOM 1268 N N . SER A 1 175 ? -7.972 17.314 -9.456 1.00 72.06 175 SER A N 1
ATOM 1269 C CA . SER A 1 175 ? -7.009 18.405 -9.194 1.00 72.06 175 SER A CA 1
ATOM 1270 C C . SER A 1 175 ? -6.275 18.266 -7.851 1.00 72.06 175 SER A C 1
ATOM 1272 O O . SER A 1 175 ? -5.218 18.852 -7.640 1.00 72.06 175 SER A O 1
ATOM 1274 N N . THR A 1 176 ? -6.831 17.458 -6.949 1.00 82.88 176 THR A N 1
ATOM 1275 C CA . THR A 1 176 ? -6.195 16.952 -5.737 1.00 82.88 176 THR A CA 1
ATOM 1276 C C . THR A 1 176 ? -6.039 15.438 -5.846 1.00 82.88 176 THR A C 1
ATOM 1278 O O . THR A 1 176 ? -7.013 14.736 -6.112 1.00 82.88 176 THR A O 1
ATOM 1281 N N . CYS A 1 177 ? -4.838 14.898 -5.625 1.00 88.19 177 CYS A N 1
ATOM 1282 C CA . CYS A 1 177 ? -4.668 13.445 -5.622 1.00 88.19 177 CYS A CA 1
ATOM 1283 C C . CYS A 1 177 ? -5.524 12.808 -4.517 1.00 88.19 177 CYS A C 1
ATOM 1285 O O . CYS A 1 177 ? -5.419 13.182 -3.348 1.00 88.19 177 CYS A O 1
ATOM 1287 N N . GLN A 1 178 ? -6.326 11.811 -4.884 1.00 92.62 178 GLN A N 1
ATOM 1288 C CA . GLN A 1 178 ? -7.003 10.906 -3.962 1.00 92.62 178 GLN A CA 1
ATOM 1289 C C . GLN A 1 178 ? -6.518 9.489 -4.262 1.00 92.62 178 GLN A C 1
ATOM 1291 O O . GLN A 1 178 ? -6.752 8.979 -5.360 1.00 92.62 178 GLN A O 1
ATOM 1296 N N . LEU A 1 179 ? -5.848 8.839 -3.304 1.00 95.75 179 LEU A N 1
ATOM 1297 C CA . LEU A 1 179 ? -5.306 7.509 -3.576 1.00 95.75 179 LEU A CA 1
ATOM 1298 C C . LEU A 1 179 ? -6.399 6.459 -3.698 1.00 95.75 179 LEU A C 1
ATOM 1300 O O . LEU A 1 17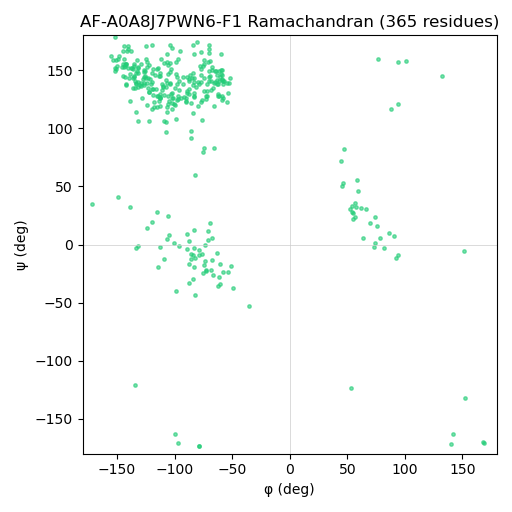9 ? -7.368 6.408 -2.923 1.00 95.75 179 LEU A O 1
ATOM 1304 N N . LYS A 1 180 ? -6.168 5.571 -4.657 1.00 97.25 180 LYS A N 1
ATOM 1305 C CA . LYS A 1 180 ? -6.918 4.349 -4.897 1.00 97.25 180 LYS A CA 1
ATOM 1306 C C . LYS A 1 180 ? -5.992 3.156 -4.778 1.00 97.25 180 LYS A C 1
ATOM 1308 O O . LYS A 1 180 ? -4.818 3.245 -5.118 1.00 97.25 180 LYS A O 1
ATOM 1313 N N . LEU A 1 181 ? -6.546 2.042 -4.320 1.00 98.25 181 LEU A N 1
ATOM 1314 C CA . LEU A 1 181 ? -5.914 0.735 -4.390 1.00 98.25 181 LEU A CA 1
ATOM 1315 C C . LEU A 1 181 ? -6.711 -0.134 -5.360 1.00 98.25 181 LEU A C 1
ATOM 1317 O O . LEU A 1 181 ? -7.896 -0.399 -5.138 1.00 98.25 181 LEU A O 1
ATOM 1321 N N . TRP A 1 182 ? -6.065 -0.577 -6.429 1.00 98.44 182 TRP A N 1
ATOM 1322 C CA . TRP A 1 182 ? -6.679 -1.405 -7.460 1.00 98.44 182 TRP A CA 1
ATOM 1323 C C . TRP A 1 182 ? -6.036 -2.777 -7.494 1.00 98.44 182 TRP A C 1
ATOM 1325 O O . TRP A 1 182 ? -4.820 -2.889 -7.601 1.00 98.44 182 TRP A O 1
ATOM 1335 N N . HIS A 1 183 ? -6.864 -3.814 -7.423 1.00 98.19 183 HIS A N 1
ATOM 1336 C CA . HIS A 1 183 ? -6.459 -5.167 -7.770 1.00 98.19 183 HIS A CA 1
ATOM 1337 C C . HIS A 1 183 ? -6.490 -5.301 -9.295 1.00 98.19 183 HIS A C 1
ATOM 1339 O O . HIS A 1 183 ? -7.553 -5.124 -9.892 1.00 98.19 183 HIS A O 1
ATOM 1345 N N . VAL A 1 184 ? -5.351 -5.590 -9.926 1.00 97.88 184 VAL A N 1
ATOM 1346 C CA . VAL A 1 184 ? -5.224 -5.609 -11.391 1.00 97.88 184 VAL A CA 1
ATOM 1347 C C . VAL A 1 184 ? -6.267 -6.533 -12.018 1.00 97.88 184 VAL A C 1
ATOM 1349 O O . VAL A 1 184 ? -6.331 -7.723 -11.726 1.00 97.88 184 VAL A O 1
ATOM 1352 N N . GLY A 1 185 ? -7.083 -5.972 -12.915 1.00 96.06 185 GLY A N 1
ATOM 1353 C CA . GLY A 1 185 ? -8.189 -6.677 -13.572 1.00 96.06 185 GLY A CA 1
ATOM 1354 C C . GLY A 1 185 ? -9.556 -6.523 -12.906 1.00 96.06 185 GLY A C 1
ATOM 1355 O O . GLY A 1 185 ? -10.554 -6.897 -13.515 1.00 96.06 185 GLY A O 1
ATOM 1356 N N . ALA A 1 186 ? -9.642 -5.943 -11.708 1.00 97.88 186 ALA A N 1
ATOM 1357 C CA . ALA A 1 186 ? -10.929 -5.556 -11.138 1.00 97.88 186 ALA A CA 1
ATOM 1358 C C . ALA A 1 186 ? -11.531 -4.367 -11.907 1.00 97.88 186 ALA A C 1
ATOM 1360 O O . ALA A 1 186 ? -10.810 -3.498 -12.395 1.00 97.88 186 ALA A O 1
ATOM 1361 N N . THR A 1 187 ? -12.859 -4.282 -11.961 1.00 97.25 187 THR A N 1
ATOM 1362 C CA . THR A 1 187 ? -13.575 -3.174 -12.623 1.00 97.25 187 THR A CA 1
ATOM 1363 C C . THR A 1 187 ? -13.531 -1.863 -11.838 1.00 97.25 187 THR A C 1
ATOM 1365 O O . THR A 1 187 ? -13.860 -0.808 -12.370 1.00 97.25 187 THR A O 1
ATOM 1368 N N . SER A 1 188 ? -13.144 -1.910 -10.562 1.00 97.06 188 SER A N 1
ATOM 1369 C CA . SER A 1 188 ? -13.118 -0.752 -9.672 1.00 97.06 188 SER A CA 1
ATOM 1370 C C . SER A 1 188 ? -11.931 -0.809 -8.715 1.00 97.06 188 SER A C 1
ATOM 1372 O O . SER A 1 188 ? -11.352 -1.872 -8.475 1.00 97.06 188 SER A O 1
ATOM 1374 N N . ALA A 1 189 ? -11.578 0.351 -8.167 1.00 97.50 189 ALA A N 1
ATOM 1375 C CA . ALA A 1 189 ? -10.536 0.510 -7.164 1.00 97.50 189 ALA A CA 1
ATOM 1376 C C . ALA A 1 189 ? -11.131 1.046 -5.856 1.00 97.50 189 ALA A C 1
ATOM 1378 O O . ALA A 1 189 ? -12.067 1.851 -5.872 1.00 97.50 189 ALA A O 1
ATOM 1379 N N . ILE A 1 190 ? -10.582 0.627 -4.716 1.00 98.00 190 ILE A N 1
ATOM 1380 C CA . ILE A 1 190 ? -11.048 1.086 -3.402 1.00 98.00 190 ILE A CA 1
ATOM 1381 C C . ILE A 1 190 ? -10.335 2.377 -2.995 1.00 98.00 190 ILE A C 1
ATOM 1383 O O . ILE A 1 190 ? -9.137 2.540 -3.216 1.00 98.00 190 ILE A O 1
ATOM 1387 N N . THR A 1 191 ? -11.065 3.307 -2.381 1.00 97.62 191 THR A N 1
ATOM 1388 C CA . THR A 1 191 ? -10.496 4.568 -1.883 1.00 97.62 191 THR A CA 1
ATOM 1389 C C . THR A 1 191 ? -9.646 4.330 -0.641 1.00 97.62 191 THR A C 1
ATOM 1391 O O . THR A 1 191 ? -10.121 3.750 0.337 1.00 97.62 191 THR A O 1
ATOM 1394 N N . VAL A 1 192 ? -8.408 4.824 -0.657 1.00 97.94 192 VAL A N 1
ATOM 1395 C CA . VAL A 1 192 ? -7.529 4.830 0.517 1.00 97.94 192 VAL A CA 1
ATOM 1396 C C . VAL A 1 192 ? -7.984 5.959 1.457 1.00 97.94 192 VAL A C 1
ATOM 1398 O O . VAL A 1 192 ? -8.032 7.118 1.034 1.00 97.94 192 VAL A O 1
ATOM 1401 N N . PRO A 1 193 ? -8.335 5.677 2.723 1.00 97.50 193 PRO A N 1
ATOM 1402 C CA . PRO A 1 193 ? -8.864 6.691 3.632 1.00 97.50 193 PRO A CA 1
ATOM 1403 C C . PRO A 1 193 ? -7.846 7.805 3.912 1.00 97.50 193 PRO A C 1
ATOM 1405 O O . PRO A 1 193 ? -6.648 7.550 3.999 1.00 97.50 193 PRO A O 1
ATOM 1408 N N . SER A 1 194 ? -8.337 9.036 4.084 1.00 96.19 194 SER A N 1
ATOM 1409 C CA . SER A 1 194 ? -7.541 10.221 4.457 1.00 96.19 194 SER A CA 1
ATOM 1410 C C . SER A 1 194 ? -6.351 10.533 3.535 1.00 96.19 194 SER A C 1
ATOM 1412 O O . SER A 1 194 ? -5.366 11.120 3.978 1.00 96.19 194 SER A O 1
ATOM 1414 N N . SER A 1 195 ? -6.427 10.143 2.261 1.00 95.69 195 SER A N 1
ATOM 1415 C CA . SER A 1 195 ? -5.331 10.286 1.289 1.00 95.69 195 SER A CA 1
ATOM 1416 C C . SER A 1 195 ? -5.539 11.403 0.262 1.00 95.69 195 SER A C 1
ATOM 1418 O O . SER A 1 195 ? -4.974 11.366 -0.827 1.00 95.69 195 SER A O 1
ATOM 1420 N N . THR A 1 196 ? -6.341 12.412 0.603 1.00 92.62 196 THR A N 1
ATOM 1421 C CA . THR A 1 196 ? -6.424 13.650 -0.181 1.00 92.62 196 THR A CA 1
ATOM 1422 C C . THR A 1 196 ? -5.070 14.370 -0.164 1.00 92.62 196 THR A C 1
ATOM 1424 O O . THR A 1 196 ? -4.422 14.447 0.885 1.00 92.62 196 THR A O 1
ATOM 1427 N N . ASN A 1 197 ? -4.646 14.902 -1.312 1.00 90.75 197 ASN A N 1
ATOM 1428 C CA . ASN A 1 197 ? -3.328 15.512 -1.537 1.00 90.75 197 ASN A CA 1
ATOM 1429 C C . ASN A 1 197 ? -2.161 14.565 -1.224 1.00 90.75 197 ASN A C 1
ATOM 1431 O O . ASN A 1 197 ? -1.131 14.983 -0.689 1.00 90.75 197 ASN A O 1
ATOM 1435 N N . ALA A 1 198 ? -2.336 13.276 -1.507 1.00 92.06 198 ALA A N 1
ATOM 1436 C CA . ALA A 1 198 ? -1.241 12.330 -1.404 1.00 92.06 198 ALA A CA 1
ATOM 1437 C C . ALA A 1 198 ? -0.195 12.550 -2.506 1.00 92.06 198 ALA A C 1
ATOM 1439 O O . ALA A 1 198 ? -0.521 12.860 -3.648 1.00 92.06 198 ALA A O 1
ATOM 1440 N N . GLY A 1 199 ? 1.063 12.336 -2.149 1.00 90.00 199 GLY A N 1
ATOM 1441 C CA . GLY A 1 199 ? 2.203 12.224 -3.046 1.00 90.00 199 GLY A CA 1
ATOM 1442 C C . GLY A 1 199 ? 3.179 11.179 -2.508 1.00 90.00 199 GLY A C 1
ATOM 1443 O O . GLY A 1 199 ? 3.009 10.699 -1.387 1.00 90.00 199 GLY A O 1
ATOM 1444 N N . ASN A 1 200 ? 4.183 10.818 -3.306 1.00 89.81 200 ASN A N 1
ATOM 1445 C CA . ASN A 1 200 ? 5.207 9.815 -2.985 1.00 89.81 200 ASN A CA 1
ATOM 1446 C C . ASN A 1 200 ? 4.595 8.563 -2.365 1.00 89.81 200 ASN A C 1
ATOM 1448 O O . ASN A 1 200 ? 4.654 8.321 -1.158 1.00 89.81 200 ASN A O 1
ATOM 1452 N N . VAL A 1 201 ? 3.911 7.814 -3.216 1.00 93.62 201 VAL A N 1
ATOM 1453 C CA . VAL A 1 201 ? 3.145 6.643 -2.814 1.00 93.62 201 VAL A CA 1
ATOM 1454 C C . VAL A 1 201 ? 4.079 5.452 -2.713 1.00 93.62 201 VAL A C 1
ATOM 1456 O O . VAL A 1 201 ? 4.942 5.256 -3.563 1.00 93.62 201 VAL A O 1
ATOM 1459 N N . ALA A 1 202 ? 3.867 4.630 -1.696 1.00 95.56 202 ALA A N 1
ATOM 1460 C CA . ALA A 1 202 ? 4.526 3.346 -1.566 1.00 95.56 202 ALA A CA 1
ATOM 1461 C C . ALA A 1 202 ? 3.507 2.280 -1.164 1.00 95.56 202 ALA A C 1
ATOM 1463 O O . ALA A 1 202 ? 2.574 2.535 -0.395 1.00 95.56 202 ALA A O 1
ATOM 1464 N N . ILE A 1 203 ? 3.694 1.071 -1.681 1.00 96.69 203 ILE A N 1
ATOM 1465 C CA . ILE A 1 203 ? 2.900 -0.100 -1.329 1.00 96.69 203 ILE A CA 1
ATOM 1466 C C . ILE A 1 203 ? 3.837 -1.277 -1.087 1.00 96.69 203 ILE A C 1
ATOM 1468 O O . ILE A 1 203 ? 4.826 -1.449 -1.794 1.00 96.69 203 ILE A O 1
ATOM 1472 N N . SER A 1 204 ? 3.537 -2.087 -0.079 1.00 95.06 204 SER A N 1
ATOM 1473 C CA . SER A 1 204 ? 4.269 -3.324 0.177 1.00 95.06 204 SER A CA 1
ATOM 1474 C C . SER A 1 204 ? 3.335 -4.435 0.638 1.00 95.06 204 SER A C 1
ATOM 1476 O O . SER A 1 204 ? 2.257 -4.196 1.199 1.00 95.06 204 SER A O 1
ATOM 1478 N N . ALA A 1 205 ? 3.758 -5.678 0.412 1.00 93.44 205 ALA A N 1
ATOM 1479 C CA . ALA A 1 205 ? 3.136 -6.825 1.051 1.00 93.44 205 ALA A CA 1
ATOM 1480 C C . ALA A 1 205 ? 3.233 -6.684 2.576 1.00 93.44 205 ALA A C 1
ATOM 1482 O O . ALA A 1 205 ? 4.240 -6.241 3.117 1.00 93.44 205 ALA A O 1
ATOM 1483 N N . GLY A 1 206 ? 2.182 -7.089 3.276 1.00 92.06 206 GLY A N 1
ATOM 1484 C CA . GLY A 1 206 ? 2.164 -7.243 4.722 1.00 92.06 206 GLY A CA 1
ATOM 1485 C C . GLY A 1 206 ? 1.866 -8.691 5.123 1.00 92.06 206 GLY A C 1
ATOM 1486 O O . GLY A 1 206 ? 1.481 -9.519 4.292 1.00 92.06 206 GLY A O 1
ATOM 1487 N N . PRO A 1 207 ? 1.981 -9.028 6.417 1.00 89.88 207 PRO A N 1
ATOM 1488 C CA . PRO A 1 207 ? 1.737 -10.386 6.892 1.00 89.88 207 PRO A CA 1
ATOM 1489 C C . PRO A 1 207 ? 0.316 -10.860 6.579 1.00 89.88 207 PRO A C 1
ATOM 1491 O O . PRO A 1 207 ? -0.619 -10.049 6.557 1.00 89.88 207 PRO A O 1
ATOM 1494 N N . SER A 1 208 ? 0.158 -12.174 6.395 1.00 90.06 208 SER A N 1
ATOM 1495 C CA . SER A 1 208 ? -1.132 -12.832 6.129 1.00 90.06 208 SER A CA 1
ATOM 1496 C C . SER A 1 208 ? -1.854 -12.294 4.889 1.00 90.06 208 SER A C 1
ATOM 1498 O O . SER A 1 208 ? -3.082 -12.201 4.869 1.00 90.06 208 SER A O 1
ATOM 1500 N N . GLY A 1 209 ? -1.088 -11.875 3.880 1.00 91.44 209 GLY A N 1
ATOM 1501 C CA . GLY A 1 209 ? -1.630 -11.404 2.615 1.00 91.44 209 GLY A CA 1
ATOM 1502 C C . GLY A 1 209 ? -2.249 -10.027 2.733 1.00 91.44 209 GLY A C 1
ATOM 1503 O O . GLY A 1 209 ? -3.127 -9.690 1.960 1.00 91.44 209 GLY A O 1
ATOM 1504 N N . ARG A 1 210 ? -1.867 -9.218 3.708 1.00 94.75 210 ARG A N 1
ATOM 1505 C CA . ARG A 1 210 ? -2.327 -7.828 3.760 1.00 94.75 210 ARG A CA 1
ATOM 1506 C C . ARG A 1 210 ? -1.430 -6.965 2.885 1.00 94.75 210 ARG A C 1
ATOM 1508 O O . ARG A 1 210 ? -0.400 -7.427 2.408 1.00 94.75 210 ARG A O 1
ATOM 1515 N N . LEU A 1 211 ? -1.823 -5.719 2.690 1.00 95.94 211 LEU A N 1
ATOM 1516 C CA . LEU A 1 211 ? -1.015 -4.704 2.029 1.00 95.94 211 LEU A CA 1
ATOM 1517 C C . LEU A 1 211 ? -0.844 -3.530 2.980 1.00 95.94 211 LEU A C 1
ATOM 1519 O O . LEU A 1 211 ? -1.772 -3.184 3.719 1.00 95.94 211 LEU A O 1
ATOM 1523 N N . TRP A 1 212 ? 0.338 -2.935 2.951 1.00 96.75 212 TRP A N 1
ATOM 1524 C CA . TRP A 1 212 ? 0.593 -1.619 3.509 1.00 96.75 212 TRP A CA 1
ATOM 1525 C C . TRP A 1 212 ? 0.588 -0.607 2.381 1.00 96.75 212 TRP A C 1
ATOM 1527 O O . TRP A 1 212 ? 1.195 -0.847 1.344 1.00 96.75 212 TRP A O 1
ATOM 1537 N N . VAL A 1 213 ? -0.094 0.511 2.595 1.00 97.38 213 VAL A N 1
ATOM 1538 C CA . VAL A 1 213 ? -0.070 1.665 1.698 1.00 97.38 213 VAL A CA 1
ATOM 1539 C C . VAL A 1 213 ? 0.405 2.854 2.510 1.00 97.38 213 VAL A C 1
ATOM 1541 O O . VAL A 1 213 ? -0.105 3.090 3.610 1.00 97.38 213 VAL A O 1
ATOM 1544 N N . ALA A 1 214 ? 1.366 3.592 1.976 1.00 96.75 214 ALA A N 1
ATOM 1545 C CA . ALA A 1 214 ? 1.878 4.805 2.578 1.00 96.75 214 ALA A CA 1
ATOM 1546 C C . ALA A 1 214 ? 1.948 5.935 1.561 1.00 96.75 214 ALA A C 1
ATOM 1548 O O . ALA A 1 214 ? 2.084 5.703 0.360 1.00 96.75 214 ALA A O 1
ATOM 1549 N N . TRP A 1 215 ? 1.831 7.156 2.064 1.00 95.56 215 TRP A N 1
ATOM 1550 C CA . TRP A 1 215 ? 1.945 8.358 1.259 1.00 95.56 215 TRP A CA 1
ATOM 1551 C C . TRP A 1 215 ? 2.456 9.518 2.092 1.00 95.56 215 TRP A C 1
ATOM 1553 O O . TRP A 1 215 ? 2.180 9.627 3.293 1.00 95.56 215 TRP A O 1
ATOM 1563 N N . TYR A 1 216 ? 3.176 10.402 1.425 1.00 93.50 216 TYR A N 1
ATOM 1564 C CA . TYR A 1 216 ? 3.531 11.708 1.938 1.00 93.50 216 TYR A CA 1
ATOM 1565 C C . TYR A 1 216 ? 2.445 12.720 1.564 1.00 93.50 216 TYR A C 1
ATOM 1567 O O . TYR A 1 216 ? 1.838 12.651 0.498 1.00 93.50 216 TYR A O 1
ATOM 1575 N N . ASN A 1 217 ? 2.172 13.674 2.442 1.00 91.81 217 ASN A N 1
ATOM 1576 C CA . ASN A 1 217 ? 1.310 14.807 2.144 1.00 91.81 217 ASN A CA 1
ATOM 1577 C C . ASN A 1 217 ? 2.115 16.087 2.382 1.00 91.81 217 ASN A C 1
ATOM 1579 O O . ASN A 1 217 ? 2.340 16.475 3.530 1.00 91.81 217 ASN A O 1
ATOM 1583 N N . ALA A 1 218 ? 2.510 16.743 1.287 1.00 87.38 218 ALA A N 1
ATOM 1584 C CA . ALA A 1 218 ? 3.335 17.949 1.319 1.00 87.38 218 ALA A CA 1
ATOM 1585 C C . ALA A 1 218 ? 2.646 19.117 2.042 1.00 87.38 218 ALA A C 1
ATOM 1587 O O . ALA A 1 218 ? 3.288 19.838 2.796 1.00 87.38 218 ALA A O 1
ATOM 1588 N N . SER A 1 219 ? 1.321 19.256 1.904 1.00 88.69 219 SER A N 1
ATOM 1589 C CA . SER A 1 219 ? 0.564 20.347 2.543 1.00 88.69 219 SER A CA 1
ATOM 1590 C C . SER A 1 219 ? 0.532 20.267 4.072 1.00 88.69 219 SER A C 1
ATOM 1592 O O . SER A 1 219 ? 0.379 21.279 4.748 1.00 88.69 219 SER A O 1
ATOM 1594 N N . THR A 1 220 ? 0.669 19.063 4.631 1.00 91.69 220 THR A N 1
ATOM 1595 C CA . THR A 1 220 ? 0.649 18.837 6.087 1.00 91.69 220 THR A CA 1
ATOM 1596 C C . THR A 1 220 ? 1.991 18.388 6.643 1.00 91.69 220 THR A C 1
ATOM 1598 O O . THR A 1 220 ? 2.098 18.190 7.854 1.00 91.69 220 THR A O 1
ATOM 1601 N N . ASN A 1 221 ? 2.978 18.213 5.764 1.00 90.62 221 ASN A N 1
ATOM 1602 C CA . ASN A 1 221 ? 4.290 17.663 6.047 1.00 90.62 221 ASN A CA 1
ATOM 1603 C C . ASN A 1 221 ? 4.248 16.384 6.905 1.00 90.62 221 ASN A C 1
ATOM 1605 O O . ASN A 1 221 ? 4.822 16.285 7.996 1.00 90.62 221 ASN A O 1
ATOM 1609 N N . LYS A 1 222 ? 3.457 15.412 6.447 1.00 93.50 222 LYS A N 1
ATOM 1610 C CA . LYS A 1 222 ? 3.196 14.174 7.185 1.00 93.50 222 LYS A CA 1
ATOM 1611 C C . LYS A 1 222 ? 3.273 12.963 6.280 1.00 93.50 222 LYS A C 1
ATOM 1613 O O . LYS A 1 222 ? 2.805 12.996 5.144 1.00 93.50 222 LYS A O 1
ATOM 1618 N N . VAL A 1 223 ? 3.774 11.866 6.837 1.00 94.62 223 VAL A N 1
ATOM 1619 C CA . VAL A 1 223 ? 3.645 10.535 6.246 1.00 94.62 223 VAL A CA 1
ATOM 1620 C C . VAL A 1 223 ? 2.472 9.832 6.903 1.00 94.62 223 VAL A C 1
ATOM 1622 O O . VAL A 1 223 ? 2.373 9.759 8.130 1.00 94.62 223 VAL A O 1
ATOM 1625 N N . SER A 1 224 ? 1.570 9.316 6.083 1.00 96.50 224 SER A N 1
ATOM 1626 C CA . SER A 1 224 ? 0.453 8.498 6.531 1.00 96.50 224 SER A CA 1
ATOM 1627 C C . SER A 1 224 ? 0.614 7.080 6.022 1.00 96.50 224 SER A C 1
ATOM 1629 O O . SER A 1 224 ? 1.116 6.855 4.924 1.00 96.50 224 SER A O 1
ATOM 1631 N N . VAL A 1 225 ? 0.188 6.122 6.836 1.00 96.62 225 VAL A N 1
ATOM 1632 C CA . VAL A 1 225 ? 0.195 4.704 6.499 1.00 96.62 225 VAL A CA 1
ATOM 1633 C C . VAL A 1 225 ? -1.134 4.073 6.863 1.00 96.62 225 VAL A C 1
ATOM 1635 O O . VAL A 1 225 ? -1.767 4.421 7.867 1.00 96.62 225 VAL A O 1
ATOM 1638 N N . VAL A 1 226 ? -1.536 3.086 6.079 1.00 96.81 226 VAL A N 1
ATOM 1639 C CA . VAL A 1 226 ? -2.710 2.273 6.358 1.00 96.81 226 VAL A CA 1
ATOM 1640 C C . VAL A 1 226 ? -2.469 0.837 5.924 1.00 96.81 226 VAL A C 1
ATOM 1642 O O . VAL A 1 226 ? -1.688 0.564 5.013 1.00 96.81 226 VAL A O 1
ATOM 1645 N N . ARG A 1 227 ? -3.154 -0.092 6.587 1.00 95.69 227 ARG A N 1
ATOM 1646 C CA . ARG A 1 227 ? -3.123 -1.513 6.251 1.00 95.69 227 ARG A CA 1
ATOM 1647 C C . ARG A 1 227 ? -4.473 -1.970 5.734 1.00 95.69 227 ARG A C 1
ATOM 1649 O O . ARG A 1 227 ? -5.508 -1.530 6.244 1.00 95.69 227 ARG A O 1
ATOM 1656 N N . THR A 1 228 ? -4.465 -2.890 4.781 1.00 97.31 228 THR A N 1
ATOM 1657 C CA . THR A 1 228 ? -5.677 -3.592 4.361 1.00 97.31 228 THR A CA 1
ATOM 1658 C C . THR A 1 228 ? -6.012 -4.782 5.263 1.00 97.31 228 THR A C 1
ATOM 1660 O O . THR A 1 228 ? -5.164 -5.268 6.021 1.00 97.31 228 THR A O 1
ATOM 1663 N N . ASN A 1 229 ? -7.246 -5.281 5.170 1.00 96.31 229 ASN A N 1
ATOM 1664 C CA . ASN A 1 229 ? -7.639 -6.597 5.683 1.00 96.31 229 ASN A CA 1
ATOM 1665 C C . ASN A 1 229 ? -7.041 -7.745 4.860 1.00 96.31 229 ASN A C 1
ATOM 1667 O O . ASN A 1 229 ? -6.467 -7.532 3.790 1.00 96.31 229 ASN A O 1
ATOM 1671 N N . LYS A 1 230 ? -7.198 -8.989 5.332 1.00 95.12 230 LYS A N 1
ATOM 1672 C CA . LYS A 1 230 ? -6.700 -10.181 4.619 1.00 95.12 230 LYS A CA 1
ATOM 1673 C C . LYS A 1 230 ? -7.316 -10.374 3.231 1.00 95.12 230 LYS A C 1
ATOM 1675 O O . LYS A 1 230 ? -6.776 -11.139 2.455 1.00 95.12 230 LYS A O 1
ATOM 1680 N N . ALA A 1 231 ? -8.432 -9.730 2.905 1.00 95.75 231 ALA A N 1
ATOM 1681 C CA . ALA A 1 231 ? -9.031 -9.787 1.569 1.00 95.75 231 ALA A CA 1
ATOM 1682 C C . ALA A 1 231 ? -8.626 -8.599 0.675 1.00 95.75 231 ALA A C 1
ATOM 1684 O O . ALA A 1 231 ? -9.065 -8.527 -0.468 1.00 95.75 231 ALA A O 1
ATOM 1685 N N . ALA A 1 232 ? -7.825 -7.660 1.190 1.00 96.44 232 ALA A N 1
ATOM 1686 C CA . ALA A 1 232 ? -7.489 -6.398 0.532 1.00 96.44 232 ALA A CA 1
ATOM 1687 C C . ALA A 1 232 ? -8.708 -5.578 0.049 1.00 96.44 232 ALA A C 1
ATOM 1689 O O . ALA A 1 232 ? -8.626 -4.850 -0.934 1.00 96.44 232 ALA A O 1
ATOM 1690 N N . SER A 1 233 ? -9.838 -5.691 0.750 1.00 96.62 233 SER A N 1
ATOM 1691 C CA . SER A 1 233 ? -11.119 -5.054 0.421 1.00 96.62 233 SER A CA 1
ATOM 1692 C C . SER A 1 233 ? -11.516 -3.929 1.377 1.00 96.62 233 SER A C 1
ATOM 1694 O O . SER A 1 233 ? -12.451 -3.179 1.100 1.00 96.62 233 SER A O 1
ATOM 1696 N N . LYS A 1 234 ? -10.836 -3.813 2.521 1.00 97.19 234 LYS A N 1
ATOM 1697 C CA . LYS A 1 234 ? -11.083 -2.792 3.546 1.00 97.19 234 LYS A CA 1
ATOM 1698 C C . LYS A 1 234 ? -9.770 -2.282 4.113 1.00 97.19 234 LYS A C 1
ATOM 1700 O O . LYS A 1 234 ? -8.795 -3.028 4.178 1.00 97.19 234 LYS A O 1
ATOM 1705 N N . PHE A 1 235 ? -9.783 -1.040 4.581 1.00 97.81 235 PHE A N 1
ATOM 1706 C CA . PHE A 1 235 ? -8.665 -0.412 5.274 1.00 97.81 235 PHE A CA 1
ATOM 1707 C C . PHE A 1 235 ? -8.925 -0.302 6.775 1.00 97.81 235 PHE A C 1
ATOM 1709 O O . PHE A 1 235 ? -10.060 -0.119 7.216 1.00 97.81 235 PHE A O 1
ATOM 1716 N N . GLY A 1 236 ? -7.855 -0.416 7.560 1.00 96.00 236 GLY A N 1
ATOM 1717 C CA . GLY A 1 236 ? -7.863 -0.065 8.976 1.00 96.00 236 GLY A CA 1
ATOM 1718 C C . GLY A 1 236 ? -7.752 1.442 9.209 1.00 96.00 236 GLY A C 1
ATOM 1719 O O . GLY A 1 236 ? -7.775 2.232 8.265 1.00 96.00 236 GLY A O 1
ATOM 1720 N N . PRO A 1 237 ? -7.613 1.857 10.477 1.00 96.00 237 PRO A N 1
ATOM 1721 C CA . PRO A 1 237 ? -7.340 3.247 10.811 1.00 96.00 237 PRO A CA 1
ATOM 1722 C C . PRO A 1 237 ? -5.997 3.711 10.240 1.00 96.00 237 PRO A C 1
ATOM 1724 O O . PRO A 1 237 ? -4.993 3.000 10.334 1.00 96.00 237 PRO A O 1
ATOM 1727 N N . VAL A 1 238 ? -5.975 4.930 9.703 1.00 96.56 238 VAL A N 1
ATOM 1728 C CA . VAL A 1 238 ? -4.753 5.583 9.219 1.00 96.56 238 VAL A CA 1
ATOM 1729 C C . VAL A 1 238 ? -3.889 5.994 10.409 1.00 96.56 238 VAL A C 1
ATOM 1731 O O . VAL A 1 238 ? -4.377 6.599 11.366 1.00 96.56 238 VAL A O 1
ATOM 1734 N N . ALA A 1 239 ? -2.600 5.669 10.356 1.00 95.00 239 ALA A N 1
ATOM 1735 C CA . ALA A 1 239 ? -1.603 6.216 11.266 1.00 95.00 239 ALA A CA 1
ATOM 1736 C C . ALA A 1 239 ? -0.804 7.300 10.541 1.00 95.00 239 ALA A C 1
ATOM 1738 O O . ALA A 1 239 ? -0.311 7.068 9.444 1.00 95.00 239 ALA A O 1
ATOM 1739 N N . THR A 1 240 ? -0.663 8.463 11.170 1.00 95.81 240 THR A N 1
ATOM 1740 C CA . THR A 1 240 ? 0.015 9.621 10.586 1.00 95.81 240 THR A CA 1
ATOM 1741 C C . THR A 1 240 ? 1.140 10.093 11.494 1.00 95.81 240 THR A C 1
ATOM 1743 O O . THR A 1 240 ? 0.974 10.146 12.717 1.00 95.81 240 THR A O 1
ATOM 1746 N N . PHE A 1 241 ? 2.260 10.458 10.881 1.00 93.81 241 PHE A N 1
ATOM 1747 C CA . PHE A 1 241 ? 3.501 10.849 11.535 1.00 93.81 241 PHE A CA 1
ATOM 1748 C C . PHE A 1 241 ? 4.005 12.149 10.917 1.00 93.81 241 PHE A C 1
ATOM 1750 O O . PHE A 1 241 ? 3.970 12.310 9.698 1.00 93.81 241 PHE A O 1
ATOM 1757 N N . ALA A 1 242 ? 4.443 13.083 11.760 1.00 92.94 242 ALA A N 1
ATOM 1758 C CA . ALA A 1 242 ? 5.183 14.247 11.289 1.00 92.94 242 ALA A CA 1
ATOM 1759 C C . ALA A 1 242 ? 6.548 13.796 10.763 1.00 92.94 242 ALA A C 1
ATOM 1761 O O . ALA A 1 242 ? 7.101 12.808 11.249 1.00 92.94 242 ALA A O 1
ATOM 1762 N N . THR A 1 243 ? 7.078 14.526 9.792 1.00 88.25 243 THR A N 1
ATOM 1763 C CA . THR A 1 243 ? 8.401 14.266 9.229 1.00 88.25 243 THR A CA 1
ATOM 1764 C C . THR A 1 243 ? 9.206 15.568 9.152 1.00 88.25 243 THR A C 1
ATOM 1766 O O . THR A 1 243 ? 8.602 16.625 8.981 1.00 88.25 243 THR A O 1
ATOM 1769 N N . PRO A 1 244 ? 10.544 15.534 9.310 1.00 84.31 244 PRO A N 1
ATOM 1770 C CA . PRO A 1 244 ? 11.397 16.719 9.158 1.00 84.31 244 PRO A CA 1
ATOM 1771 C C . PRO A 1 244 ? 11.602 17.170 7.697 1.00 84.31 244 PRO A C 1
ATOM 1773 O O . PRO A 1 244 ? 12.322 18.132 7.446 1.00 84.31 244 PRO A O 1
ATOM 1776 N N . CYS A 1 245 ? 11.015 16.473 6.725 1.00 79.38 245 CYS A N 1
ATOM 1777 C CA . CYS A 1 245 ? 11.179 16.761 5.298 1.00 79.38 245 CYS A CA 1
ATOM 1778 C C . CYS A 1 245 ? 10.387 18.005 4.865 1.00 79.38 245 CYS A C 1
ATOM 1780 O O . CYS A 1 245 ? 9.428 18.357 5.530 1.00 79.38 245 CYS A O 1
ATOM 1782 N N . PHE A 1 246 ? 10.726 18.672 3.760 1.00 78.19 246 PHE A N 1
ATOM 1783 C CA . PHE A 1 246 ? 9.833 19.694 3.163 1.00 78.19 246 PHE A CA 1
ATOM 1784 C C . PHE A 1 246 ? 9.612 19.554 1.658 1.00 78.19 246 PHE A C 1
ATOM 1786 O O . PHE A 1 246 ? 8.803 20.283 1.091 1.00 78.19 246 PHE A O 1
ATOM 1793 N N . GLU A 1 247 ? 10.241 18.568 1.024 1.00 72.19 247 GLU A N 1
ATOM 1794 C CA . GLU A 1 247 ? 10.112 18.300 -0.408 1.00 72.19 247 GLU A CA 1
ATOM 1795 C C . GLU A 1 247 ? 9.668 16.864 -0.685 1.00 72.19 247 GLU A C 1
ATOM 1797 O O . GLU A 1 247 ? 9.585 16.023 0.216 1.00 72.19 247 GLU A O 1
ATOM 1802 N N . HIS A 1 248 ? 9.352 16.597 -1.953 1.00 68.81 248 HIS A N 1
ATOM 1803 C CA . HIS A 1 248 ? 8.919 15.296 -2.437 1.00 68.81 248 HIS A CA 1
ATOM 1804 C C . HIS A 1 248 ? 10.043 14.249 -2.329 1.00 68.81 248 HIS A C 1
ATOM 1806 O O . HIS A 1 248 ? 10.732 13.956 -3.298 1.00 68.81 248 HIS A O 1
ATOM 1812 N N . GLY A 1 249 ? 10.202 13.667 -1.143 1.00 73.88 249 GLY A N 1
ATOM 1813 C CA . GLY A 1 249 ? 11.144 12.582 -0.894 1.00 73.88 249 GLY A CA 1
ATOM 1814 C C . GLY A 1 249 ? 10.710 11.218 -1.445 1.00 73.88 249 GLY A C 1
ATOM 1815 O O . GLY A 1 249 ? 9.516 10.951 -1.585 1.00 73.88 249 GLY A O 1
ATOM 1816 N N . LEU A 1 250 ? 11.663 10.322 -1.712 1.00 84.38 250 LEU A N 1
ATOM 1817 C CA . LEU A 1 250 ? 11.364 8.932 -2.073 1.00 84.38 250 LEU A CA 1
ATOM 1818 C C . LEU A 1 250 ? 10.880 8.177 -0.836 1.00 84.38 250 LEU A C 1
ATOM 1820 O O . LEU A 1 250 ? 11.572 8.146 0.178 1.00 84.38 250 LEU A O 1
ATOM 1824 N N . LEU A 1 251 ? 9.698 7.565 -0.924 1.00 89.88 251 LEU A N 1
ATOM 1825 C CA . LEU A 1 251 ? 9.104 6.786 0.159 1.00 89.88 251 LEU A CA 1
ATOM 1826 C C . LEU A 1 251 ? 9.306 5.290 -0.097 1.00 89.88 251 LEU A C 1
ATOM 1828 O O . LEU A 1 251 ? 8.918 4.771 -1.141 1.00 89.88 251 LEU A O 1
ATOM 1832 N N . GLY A 1 252 ? 9.874 4.591 0.880 1.00 89.81 252 GLY A N 1
ATOM 1833 C CA . GLY A 1 252 ? 10.089 3.150 0.864 1.00 89.81 252 GLY A CA 1
ATOM 1834 C C . GLY A 1 252 ? 9.399 2.470 2.042 1.00 89.81 252 GLY A C 1
ATOM 1835 O O . GLY A 1 252 ? 9.368 2.990 3.159 1.00 89.81 252 GLY A O 1
ATOM 1836 N N . LEU A 1 253 ? 8.855 1.278 1.800 1.00 88.25 253 LEU A N 1
ATOM 1837 C CA . LEU A 1 253 ? 8.235 0.443 2.824 1.00 88.25 253 LEU A CA 1
ATOM 1838 C C . LEU A 1 253 ? 8.941 -0.901 2.919 1.00 88.25 253 LEU A C 1
ATOM 1840 O O . LEU A 1 253 ? 9.202 -1.557 1.913 1.00 88.25 253 LEU A O 1
ATOM 1844 N N . SER A 1 254 ? 9.155 -1.364 4.145 1.00 85.38 254 SER A N 1
ATOM 1845 C CA . SER A 1 254 ? 9.461 -2.776 4.382 1.00 85.38 254 SER A CA 1
ATOM 1846 C C . SER A 1 254 ? 8.232 -3.659 4.109 1.00 85.38 254 SER A C 1
ATOM 1848 O O . SER A 1 254 ? 7.084 -3.219 4.222 1.00 85.38 254 SER A O 1
ATOM 1850 N N . GLY A 1 255 ? 8.454 -4.951 3.841 1.00 71.00 255 GLY A N 1
ATOM 1851 C CA . GLY A 1 255 ? 7.391 -5.973 3.790 1.00 71.00 255 GLY A CA 1
ATOM 1852 C C . GLY A 1 255 ? 6.725 -6.278 5.149 1.00 71.00 255 GLY A C 1
ATOM 1853 O O . GLY A 1 255 ? 5.927 -7.207 5.276 1.00 71.00 255 GLY A O 1
ATOM 1854 N N . GLY A 1 256 ? 7.083 -5.525 6.196 1.00 63.19 256 GLY A N 1
ATOM 1855 C CA . GLY A 1 256 ? 6.452 -5.530 7.511 1.00 63.19 256 GLY A CA 1
ATOM 1856 C C . GLY A 1 256 ? 6.442 -6.879 8.236 1.00 63.19 256 GLY A C 1
ATOM 1857 O O . GLY A 1 256 ? 5.378 -7.362 8.631 1.00 63.19 256 GLY A O 1
ATOM 1858 N N . SER A 1 257 ? 7.618 -7.483 8.422 1.00 56.00 257 SER A N 1
ATOM 1859 C CA . SER A 1 257 ? 7.820 -8.916 8.694 1.00 56.00 257 SER A CA 1
ATOM 1860 C C . SER A 1 257 ? 7.044 -9.534 9.872 1.00 56.00 257 SER A C 1
ATOM 1862 O O . SER A 1 257 ? 6.769 -10.724 9.807 1.00 56.00 257 SER A O 1
ATOM 1864 N N . TYR A 1 258 ? 6.597 -8.790 10.895 1.00 63.75 258 TYR A N 1
ATOM 1865 C CA . TYR A 1 258 ? 5.854 -9.364 12.042 1.00 63.75 258 TYR A CA 1
ATOM 1866 C C . TYR A 1 258 ? 4.826 -8.410 12.691 1.00 63.75 258 TYR A C 1
ATOM 1868 O O . TYR A 1 258 ? 4.691 -8.340 13.912 1.00 63.75 258 TYR A O 1
ATOM 1876 N N . GLY A 1 259 ? 4.084 -7.639 11.888 1.00 70.81 259 GLY A N 1
ATOM 1877 C CA . GLY A 1 259 ? 3.070 -6.695 12.408 1.00 70.81 259 GLY A CA 1
ATOM 1878 C C . GLY A 1 259 ? 3.629 -5.319 12.790 1.00 70.81 259 GLY A C 1
ATOM 1879 O O . GLY A 1 259 ? 2.930 -4.479 13.357 1.00 70.81 259 GLY A O 1
ATOM 1880 N N . ARG A 1 260 ? 4.883 -5.071 12.425 1.00 87.38 260 ARG A N 1
ATOM 1881 C CA . ARG A 1 260 ? 5.496 -3.747 12.386 1.00 87.38 260 ARG A CA 1
ATOM 1882 C C . ARG A 1 260 ? 5.773 -3.388 10.939 1.00 87.38 260 ARG A C 1
ATOM 1884 O O . ARG A 1 260 ? 6.040 -4.284 10.147 1.00 87.38 260 ARG A O 1
ATOM 1891 N N . LEU A 1 261 ? 5.690 -2.110 10.619 1.00 92.38 261 LEU A N 1
ATOM 1892 C CA . LEU A 1 261 ? 6.055 -1.548 9.332 1.00 92.38 261 LEU A CA 1
ATOM 1893 C C . LEU A 1 261 ? 7.196 -0.568 9.562 1.00 92.38 261 LEU A C 1
ATOM 1895 O O . LEU A 1 261 ? 7.034 0.390 10.319 1.00 92.38 261 LEU A O 1
ATOM 1899 N N . ASP A 1 262 ? 8.309 -0.799 8.886 1.00 93.56 262 ASP A N 1
ATOM 1900 C CA . ASP A 1 262 ? 9.364 0.196 8.739 1.00 93.56 262 ASP A CA 1
ATOM 1901 C C . ASP A 1 262 ? 9.067 1.031 7.499 1.00 93.56 262 ASP A C 1
ATOM 1903 O O . ASP A 1 262 ? 8.773 0.481 6.430 1.00 93.56 262 ASP A O 1
ATOM 1907 N N . VAL A 1 263 ? 9.117 2.344 7.683 1.00 93.25 263 VAL A N 1
ATOM 1908 C CA . VAL A 1 263 ? 8.923 3.359 6.655 1.00 93.25 263 VAL A CA 1
ATOM 1909 C C . VAL A 1 263 ? 10.220 4.139 6.566 1.00 93.25 263 VAL A C 1
ATOM 1911 O O . VAL A 1 263 ? 10.635 4.745 7.554 1.00 93.25 263 VAL A O 1
ATOM 1914 N N . ALA A 1 264 ? 10.850 4.101 5.402 1.00 92.75 264 ALA A N 1
ATOM 1915 C CA . ALA A 1 264 ? 12.027 4.894 5.096 1.00 92.75 264 ALA A CA 1
ATOM 1916 C C . ALA A 1 264 ? 11.627 5.997 4.122 1.00 92.75 264 ALA A C 1
ATOM 1918 O O . ALA A 1 264 ? 10.807 5.780 3.230 1.00 92.75 264 ALA A O 1
ATOM 1919 N N . MET A 1 265 ? 12.193 7.178 4.294 1.00 90.56 265 MET A N 1
ATOM 1920 C CA . MET A 1 265 ? 11.994 8.281 3.379 1.00 90.56 265 MET A CA 1
ATOM 1921 C C . MET A 1 265 ? 13.311 9.009 3.164 1.00 90.56 265 MET A C 1
ATOM 1923 O O . MET A 1 265 ? 13.912 9.483 4.123 1.00 90.56 265 MET A O 1
ATOM 1927 N N . GLN A 1 266 ? 13.735 9.113 1.912 1.00 89.06 266 GLN A N 1
ATOM 1928 C CA . GLN A 1 266 ? 14.850 9.966 1.522 1.00 89.06 266 GLN A CA 1
ATOM 1929 C C . GLN A 1 266 ? 14.293 11.341 1.181 1.00 89.06 266 GLN A C 1
ATOM 1931 O O . GLN A 1 266 ? 13.414 11.435 0.329 1.00 89.06 266 GLN A O 1
ATOM 1936 N N . CYS A 1 267 ? 14.762 12.402 1.825 1.00 87.56 267 CYS A N 1
ATOM 1937 C CA . CYS A 1 267 ? 14.239 13.747 1.600 1.00 87.56 267 CYS A CA 1
ATOM 1938 C C . CYS A 1 267 ? 15.288 14.827 1.870 1.00 87.56 267 CYS A C 1
ATOM 1940 O O . CYS A 1 267 ? 16.400 14.519 2.276 1.00 87.56 267 CYS A O 1
ATOM 1942 N N . VAL A 1 268 ? 14.926 16.096 1.674 1.00 85.88 268 VAL A N 1
ATOM 1943 C CA . VAL A 1 268 ? 15.714 17.238 2.153 1.00 85.88 268 VAL A CA 1
ATOM 1944 C C . VAL A 1 268 ? 15.124 17.719 3.478 1.00 85.88 268 VAL A C 1
ATOM 1946 O O . VAL A 1 268 ? 13.921 17.995 3.562 1.00 85.88 268 VAL A O 1
ATOM 1949 N N . ALA A 1 269 ? 15.951 17.796 4.521 1.00 84.38 269 ALA A N 1
ATOM 1950 C CA . ALA A 1 269 ? 15.504 18.210 5.849 1.00 84.38 269 ALA A CA 1
ATOM 1951 C C . ALA A 1 269 ? 15.364 19.733 5.972 1.00 84.38 269 ALA A C 1
ATOM 1953 O O . ALA A 1 269 ? 16.220 20.494 5.514 1.00 84.38 269 ALA A O 1
ATOM 1954 N N . THR A 1 270 ? 14.306 20.189 6.652 1.00 78.94 270 THR A N 1
ATOM 1955 C CA . THR A 1 270 ? 13.976 21.622 6.798 1.00 78.94 270 THR A CA 1
ATOM 1956 C C . THR A 1 270 ? 15.049 22.440 7.501 1.00 78.94 270 THR A C 1
ATOM 1958 O O . THR A 1 270 ? 15.202 23.624 7.226 1.00 78.94 270 THR A O 1
ATOM 1961 N N . SER A 1 271 ? 15.744 21.838 8.464 1.00 83.62 271 SER A N 1
ATOM 1962 C CA . SER A 1 271 ? 16.697 22.541 9.326 1.00 83.62 271 SER A CA 1
ATOM 1963 C C . SER A 1 271 ? 18.078 22.683 8.695 1.00 83.62 271 SER A C 1
ATOM 1965 O O . SER A 1 271 ? 18.792 23.629 9.017 1.00 83.62 271 SER A O 1
ATOM 1967 N N . THR A 1 272 ? 18.468 21.743 7.833 1.00 85.75 272 THR A N 1
ATOM 1968 C CA . THR A 1 272 ? 19.837 21.635 7.307 1.00 85.75 272 THR A CA 1
ATOM 1969 C C . THR A 1 272 ? 19.925 21.891 5.807 1.00 85.75 272 THR A C 1
ATOM 1971 O O . THR A 1 272 ? 21.019 22.182 5.325 1.00 85.75 272 THR A O 1
ATOM 1974 N N . LEU A 1 273 ? 18.805 21.788 5.077 1.00 87.19 273 LEU A N 1
ATOM 1975 C CA . LEU A 1 273 ? 18.752 21.811 3.611 1.00 87.19 273 LEU A CA 1
ATOM 1976 C C . LEU A 1 273 ? 19.688 20.769 2.971 1.00 87.19 273 LEU A C 1
ATOM 1978 O O . LEU A 1 273 ? 20.261 20.997 1.907 1.00 87.19 273 LEU A O 1
ATOM 1982 N N . ARG A 1 274 ? 19.872 19.624 3.639 1.00 87.81 274 ARG A N 1
ATOM 1983 C CA . ARG A 1 274 ? 20.692 18.505 3.157 1.00 87.81 274 ARG A CA 1
ATOM 1984 C C . ARG A 1 274 ? 19.830 17.270 2.895 1.00 87.81 274 ARG A C 1
ATOM 1986 O O . ARG A 1 274 ? 18.811 17.107 3.571 1.00 87.81 274 ARG A O 1
ATOM 1993 N N . PRO A 1 275 ? 20.233 16.397 1.949 1.00 86.00 275 PRO A N 1
ATOM 1994 C CA . PRO A 1 275 ? 19.643 15.074 1.819 1.00 86.00 275 PRO A CA 1
ATOM 1995 C C . PRO A 1 275 ? 19.806 14.292 3.125 1.00 86.00 275 PRO A C 1
ATOM 1997 O O . PRO A 1 275 ? 20.918 14.147 3.634 1.00 86.00 275 PRO A O 1
ATOM 2000 N N . GLU A 1 276 ? 18.698 13.796 3.656 1.00 88.50 276 GLU A N 1
ATOM 2001 C CA . GLU A 1 276 ? 18.625 12.988 4.865 1.00 88.50 276 GLU A CA 1
ATOM 2002 C C . GLU A 1 276 ? 17.738 11.763 4.622 1.00 88.50 276 GLU A C 1
ATOM 2004 O O . GLU A 1 276 ? 16.786 11.788 3.835 1.00 88.50 276 GLU A O 1
ATOM 2009 N N . GLU A 1 277 ? 18.054 10.677 5.323 1.00 89.38 277 GLU A N 1
ATOM 2010 C CA . GLU A 1 277 ? 17.212 9.490 5.390 1.00 89.38 277 GLU A CA 1
ATOM 2011 C C . GLU A 1 277 ? 16.473 9.477 6.724 1.00 89.38 277 GLU A C 1
ATOM 2013 O O . GLU A 1 277 ? 17.067 9.383 7.800 1.00 89.38 277 GLU A O 1
ATOM 2018 N N . TYR A 1 278 ? 15.151 9.557 6.653 1.00 89.00 278 TYR A N 1
ATOM 2019 C CA . TYR A 1 278 ? 14.279 9.433 7.806 1.00 89.00 278 TYR A CA 1
ATOM 2020 C C . TYR A 1 278 ? 13.681 8.031 7.850 1.00 89.00 278 TYR A C 1
ATOM 2022 O O . TYR A 1 278 ? 12.972 7.618 6.932 1.00 89.00 278 TYR A O 1
ATOM 2030 N N . VAL A 1 279 ? 13.924 7.303 8.940 1.00 91.50 279 VAL A N 1
ATOM 2031 C CA . VAL A 1 279 ? 13.353 5.971 9.158 1.00 91.50 279 VAL A CA 1
ATOM 2032 C C . VAL A 1 279 ? 12.480 5.987 10.403 1.00 91.50 279 VAL A C 1
ATOM 2034 O O . VAL A 1 279 ? 12.913 6.381 11.485 1.00 91.50 279 VAL A O 1
ATOM 2037 N N . MET A 1 280 ? 11.247 5.510 10.265 1.00 91.38 280 MET A N 1
ATOM 2038 C CA . MET A 1 280 ? 10.335 5.305 11.384 1.00 91.38 280 MET A CA 1
ATOM 2039 C C . MET A 1 280 ? 9.747 3.902 11.363 1.00 91.38 280 MET A C 1
ATOM 2041 O O . MET A 1 280 ? 9.612 3.269 10.319 1.00 91.38 280 MET A O 1
ATOM 2045 N N . GLN A 1 281 ? 9.345 3.430 12.538 1.00 91.81 281 GLN A N 1
ATOM 2046 C CA . GLN A 1 281 ? 8.711 2.129 12.692 1.00 91.81 281 GLN A CA 1
ATOM 2047 C C . GLN A 1 281 ? 7.339 2.319 13.325 1.00 91.81 281 GLN A C 1
ATOM 2049 O O . GLN A 1 281 ? 7.194 2.981 14.354 1.00 91.81 281 GLN A O 1
ATOM 2054 N N . THR A 1 282 ? 6.323 1.703 12.736 1.00 91.38 282 THR A N 1
ATOM 2055 C CA . THR A 1 282 ? 4.947 1.781 13.221 1.00 91.38 282 THR A CA 1
ATOM 2056 C C . THR A 1 282 ? 4.343 0.401 13.415 1.00 91.38 282 THR A C 1
ATOM 2058 O O . THR A 1 282 ? 4.711 -0.573 12.762 1.00 91.38 282 THR A O 1
ATOM 2061 N N . ARG A 1 283 ? 3.417 0.307 14.366 1.00 92.44 283 ARG A N 1
ATOM 2062 C CA . ARG A 1 283 ? 2.610 -0.888 14.620 1.00 92.44 283 ARG A CA 1
ATOM 2063 C C . ARG A 1 283 ? 1.264 -0.758 13.925 1.00 92.44 283 ARG A C 1
ATOM 2065 O O . ARG A 1 283 ? 0.796 0.345 13.649 1.00 92.44 283 ARG A O 1
ATOM 2072 N N . VAL A 1 284 ? 0.607 -1.890 13.711 1.00 91.69 284 VAL A N 1
ATOM 2073 C CA . VAL A 1 284 ? -0.752 -1.921 13.160 1.00 91.69 284 VAL A CA 1
ATOM 2074 C C . VAL A 1 284 ? -1.728 -1.212 14.099 1.00 91.69 284 VAL A C 1
ATOM 2076 O O . VAL A 1 284 ? -1.791 -1.528 15.285 1.00 91.69 284 VAL A O 1
ATOM 2079 N N . SER A 1 285 ? -2.504 -0.265 13.577 1.00 93.06 285 SER A N 1
ATOM 2080 C CA . SER A 1 285 ? -3.548 0.422 14.340 1.00 93.06 285 SER A CA 1
ATOM 2081 C C . SER A 1 285 ? -4.777 -0.466 14.519 1.00 93.06 285 SER A C 1
ATOM 2083 O O . SER A 1 285 ? -5.368 -0.912 13.537 1.00 93.06 285 SER A O 1
ATOM 2085 N N . LEU A 1 286 ? -5.196 -0.685 15.768 1.00 96.62 286 LEU A N 1
ATOM 2086 C CA . LEU A 1 286 ? -6.485 -1.311 16.062 1.00 96.62 286 LEU A CA 1
ATOM 2087 C C . LEU A 1 286 ? -7.639 -0.332 15.845 1.00 96.62 286 LEU A C 1
ATOM 2089 O O . LEU A 1 286 ? -7.501 0.879 16.024 1.00 96.62 286 LEU A O 1
ATOM 2093 N N . HIS A 1 287 ? -8.807 -0.888 15.553 1.00 97.62 287 HIS A N 1
ATOM 2094 C CA . HIS A 1 287 ? -10.090 -0.210 15.664 1.00 97.62 287 HIS A CA 1
ATOM 2095 C C . HIS A 1 287 ? -10.898 -0.833 16.809 1.00 97.62 287 HIS A C 1
ATOM 2097 O O . HIS A 1 287 ? -10.909 -2.055 16.962 1.00 97.62 287 HIS A O 1
ATOM 2103 N N . LEU A 1 288 ? -11.561 0.006 17.608 1.00 98.56 288 LEU A N 1
ATOM 2104 C CA . LEU A 1 288 ? -12.407 -0.396 18.732 1.00 98.56 288 LEU A CA 1
ATOM 2105 C C . LEU A 1 288 ? -13.775 0.277 18.599 1.00 98.56 288 LEU A C 1
ATOM 2107 O O . LEU A 1 288 ? -13.854 1.502 18.542 1.00 98.56 288 LEU A O 1
ATOM 2111 N N . SER A 1 289 ? -14.843 -0.516 18.623 1.00 98.50 289 SER A N 1
ATOM 2112 C CA . SER A 1 289 ? -16.224 -0.031 18.715 1.00 98.50 289 SER A CA 1
ATOM 2113 C C . SER A 1 289 ? -16.937 -0.613 19.935 1.00 98.50 289 SER A C 1
ATOM 2115 O O . SER A 1 289 ? -16.565 -1.675 20.437 1.00 98.50 289 SER A O 1
ATOM 2117 N N . LEU A 1 290 ? -17.953 0.099 20.430 1.00 98.69 290 LEU A N 1
ATOM 2118 C CA . LEU A 1 290 ? -18.733 -0.268 21.613 1.00 98.69 290 LEU A CA 1
ATOM 2119 C C . LEU A 1 290 ? -20.214 -0.355 21.252 1.00 98.69 290 LEU A C 1
ATOM 2121 O O . LEU A 1 290 ? -20.738 0.559 20.612 1.00 98.69 290 LEU A O 1
ATOM 2125 N N . ASN A 1 291 ? -20.887 -1.412 21.701 1.00 98.44 291 ASN A N 1
ATOM 2126 C CA . ASN A 1 291 ? -22.331 -1.556 21.579 1.00 98.44 291 ASN A CA 1
ATOM 2127 C C . ASN A 1 291 ? -22.960 -2.021 22.911 1.00 98.44 291 ASN A C 1
ATOM 2129 O O . ASN A 1 291 ? -22.697 -3.153 23.326 1.00 98.44 291 ASN A O 1
ATOM 2133 N N . PRO A 1 292 ? -23.783 -1.190 23.575 1.00 98.38 292 PRO A N 1
ATOM 2134 C CA . PRO A 1 292 ? -24.042 0.216 23.253 1.00 98.38 292 PRO A CA 1
ATOM 2135 C C . PRO A 1 292 ? -22.832 1.116 23.577 1.00 98.38 292 PRO A C 1
ATOM 2137 O O . PRO A 1 292 ? -22.007 0.796 24.429 1.00 98.38 292 PRO A O 1
ATOM 2140 N N . SER A 1 293 ? -22.731 2.278 22.924 1.00 98.25 293 SER A N 1
ATOM 2141 C CA . SER A 1 293 ? -21.739 3.322 23.253 1.00 98.25 293 SER A CA 1
ATOM 2142 C C . SER A 1 293 ? -22.244 4.330 24.296 1.00 98.25 293 SER A C 1
ATOM 2144 O O . SER A 1 293 ? -21.502 5.217 24.724 1.00 98.25 293 SER A O 1
ATOM 2146 N N . THR A 1 294 ? -23.506 4.201 24.719 1.00 98.56 294 THR A N 1
ATOM 2147 C CA . THR A 1 294 ? -24.133 4.998 25.776 1.00 98.56 294 THR A CA 1
ATOM 2148 C C . THR A 1 294 ? -24.909 4.091 26.726 1.00 98.56 294 THR A C 1
ATOM 2150 O O . THR A 1 294 ? -25.649 3.225 26.270 1.00 98.56 294 THR A O 1
ATOM 2153 N N . VAL A 1 295 ? -24.754 4.302 28.031 1.00 98.38 295 VAL A N 1
ATOM 2154 C CA . VAL A 1 295 ? -25.445 3.557 29.097 1.00 98.38 295 VAL A CA 1
ATOM 2155 C C . VAL A 1 295 ? -25.917 4.510 30.199 1.00 98.38 295 VAL A C 1
ATOM 2157 O O . VAL A 1 295 ? -25.484 5.664 30.244 1.00 98.38 295 VAL A O 1
ATOM 2160 N N . PHE A 1 296 ? -26.784 4.041 31.095 1.00 97.94 296 PHE A N 1
ATOM 2161 C CA . PHE A 1 296 ? -27.281 4.818 32.233 1.00 97.94 296 PHE A CA 1
ATOM 2162 C C . PHE A 1 296 ? -26.599 4.372 33.529 1.00 97.94 296 PHE A C 1
ATOM 2164 O O . PHE A 1 296 ? -26.228 3.211 33.676 1.00 97.94 296 PHE A O 1
ATOM 2171 N N . ASN A 1 297 ? -26.407 5.279 34.485 1.00 97.56 297 ASN A N 1
ATOM 2172 C CA . ASN A 1 297 ? -25.774 4.942 35.763 1.00 97.56 297 ASN A CA 1
ATOM 2173 C C . ASN A 1 297 ? -26.750 4.334 36.785 1.00 97.56 297 ASN A C 1
ATOM 2175 O O . ASN A 1 297 ? -26.331 3.950 37.879 1.00 97.56 297 ASN A O 1
ATOM 2179 N N . THR A 1 298 ? -28.035 4.244 36.445 1.00 97.19 298 THR A N 1
ATOM 2180 C CA . THR A 1 298 ? -29.109 3.740 37.309 1.00 97.19 298 THR A CA 1
ATOM 2181 C C . THR A 1 298 ? -29.107 2.221 37.450 1.00 97.19 298 THR A C 1
ATOM 2183 O O . THR A 1 298 ? -29.562 1.706 38.475 1.00 97.19 298 THR A O 1
ATOM 2186 N N . THR A 1 299 ? -28.546 1.498 36.476 1.00 95.88 299 THR A N 1
ATOM 2187 C CA . THR A 1 299 ? -28.457 0.029 36.469 1.00 95.88 299 THR A CA 1
ATOM 2188 C C . THR A 1 299 ? -27.112 -0.455 35.925 1.00 95.88 299 THR A C 1
ATOM 2190 O O . THR A 1 299 ? -26.311 0.329 35.423 1.00 95.88 299 THR A O 1
ATOM 2193 N N . SER A 1 300 ? -26.827 -1.749 36.094 1.00 97.12 300 SER A N 1
ATOM 2194 C CA . SER A 1 300 ? -25.652 -2.380 35.489 1.00 97.12 300 SER A CA 1
ATOM 2195 C C . SER A 1 300 ? -25.926 -2.682 34.017 1.00 97.12 300 SER A C 1
ATOM 2197 O O . SER A 1 300 ? -27.006 -3.170 33.685 1.00 97.12 300 SER A O 1
ATOM 2199 N N . HIS A 1 301 ? -24.951 -2.441 33.144 1.00 98.06 301 HIS A N 1
ATOM 2200 C CA . HIS A 1 301 ? -25.081 -2.680 31.706 1.00 98.06 301 HIS A CA 1
ATOM 2201 C C . HIS A 1 301 ? -23.956 -3.564 31.176 1.00 98.06 301 HIS A C 1
ATOM 2203 O O . HIS A 1 301 ? -22.805 -3.436 31.587 1.00 98.06 301 HIS A O 1
ATOM 2209 N N . GLN A 1 302 ? -24.272 -4.419 30.205 1.00 98.25 302 GLN A N 1
ATOM 2210 C CA . GLN A 1 302 ? -23.257 -5.094 29.403 1.00 98.25 302 GLN A CA 1
ATOM 2211 C C . GLN A 1 302 ? -22.965 -4.271 28.150 1.00 98.25 302 GLN A C 1
ATOM 2213 O O . GLN A 1 302 ? -23.875 -3.916 27.403 1.00 98.25 302 GLN A O 1
ATOM 2218 N N . VAL A 1 303 ? -21.688 -3.976 27.921 1.00 98.56 303 VAL A N 1
ATOM 2219 C CA . VAL A 1 303 ? -21.195 -3.304 26.719 1.00 98.56 303 VAL A CA 1
ATOM 2220 C C . VAL A 1 303 ? -20.302 -4.271 25.963 1.00 98.56 303 VAL A C 1
ATOM 2222 O O . VAL A 1 303 ? -19.264 -4.700 26.470 1.00 98.56 303 VAL A O 1
ATOM 2225 N N . VAL A 1 304 ? -20.685 -4.601 24.734 1.00 98.75 304 VAL A N 1
ATOM 2226 C CA . VAL A 1 304 ? -19.869 -5.425 23.844 1.00 98.75 304 VAL A CA 1
ATOM 2227 C C . VAL A 1 304 ? -18.866 -4.528 23.132 1.00 98.75 304 VAL A C 1
ATOM 2229 O O . VAL A 1 304 ? -19.228 -3.688 22.307 1.00 98.75 304 VAL A O 1
ATOM 2232 N N . ALA A 1 305 ? -17.592 -4.720 23.443 1.00 98.81 305 ALA A N 1
ATOM 2233 C CA . ALA A 1 305 ? -16.475 -4.135 22.728 1.00 98.81 305 ALA A CA 1
ATOM 2234 C C . ALA A 1 305 ? -16.069 -5.043 21.562 1.00 98.81 305 ALA A C 1
ATOM 2236 O O . ALA A 1 305 ? -15.855 -6.238 21.758 1.00 98.81 305 ALA A O 1
ATOM 2237 N N . THR A 1 306 ? -15.937 -4.480 20.360 1.00 98.81 306 THR A N 1
ATOM 2238 C CA . THR A 1 306 ? -15.429 -5.190 19.176 1.00 98.81 306 THR A CA 1
ATOM 2239 C C . THR A 1 306 ? -14.094 -4.588 18.754 1.00 98.81 306 THR A C 1
ATOM 2241 O O . THR A 1 306 ? -14.011 -3.385 18.508 1.00 98.81 306 THR A O 1
ATOM 2244 N N . VAL A 1 307 ? -13.054 -5.419 18.677 1.00 98.62 307 VAL A N 1
ATOM 2245 C CA . VAL A 1 307 ? -11.685 -5.038 18.309 1.00 98.62 307 VAL A CA 1
ATOM 2246 C C . VAL A 1 307 ? -11.322 -5.666 16.969 1.00 98.62 307 VAL A C 1
ATOM 2248 O O . VAL A 1 307 ? -11.427 -6.881 16.792 1.00 98.62 307 VAL A O 1
ATOM 2251 N N . THR A 1 308 ? -10.873 -4.838 16.028 1.00 98.19 308 THR A N 1
ATOM 2252 C CA . THR A 1 308 ? -10.559 -5.281 14.662 1.00 98.19 308 THR A CA 1
ATOM 2253 C C . THR A 1 308 ? -9.268 -4.678 14.116 1.00 98.19 308 THR A C 1
ATOM 2255 O O . THR A 1 308 ? -8.938 -3.534 14.434 1.00 98.19 308 THR A O 1
ATOM 2258 N N . ASP A 1 309 ? -8.610 -5.405 13.212 1.00 95.94 309 ASP A N 1
ATOM 2259 C CA . ASP A 1 309 ? -7.543 -4.937 12.319 1.00 95.94 309 ASP A CA 1
ATOM 2260 C C . ASP A 1 309 ? -8.103 -4.885 10.891 1.00 95.94 309 ASP A C 1
ATOM 2262 O O . ASP A 1 309 ? -8.313 -5.926 10.259 1.00 95.94 309 ASP A O 1
ATOM 2266 N N . ALA A 1 310 ? -8.355 -3.670 10.394 1.00 95.81 310 ALA A N 1
ATOM 2267 C CA . ALA A 1 310 ? -8.980 -3.419 9.091 1.00 95.81 310 ALA A CA 1
ATOM 2268 C C . ALA A 1 310 ? -10.335 -4.130 8.894 1.00 95.81 310 ALA A C 1
ATOM 2270 O O . ALA A 1 310 ? -10.743 -4.442 7.780 1.00 95.81 310 ALA A O 1
ATOM 2271 N N . GLY A 1 311 ? -11.055 -4.379 9.989 1.00 96.88 311 GLY A N 1
ATOM 2272 C CA . GLY A 1 311 ? -12.331 -5.094 9.989 1.00 96.88 311 GLY A CA 1
ATOM 2273 C C . GLY A 1 311 ? -12.218 -6.603 10.209 1.00 96.88 311 GLY A C 1
ATOM 2274 O O . GLY A 1 311 ? -13.237 -7.218 10.506 1.00 96.88 311 GLY A O 1
ATOM 2275 N N . ASP A 1 312 ? -11.020 -7.195 10.147 1.00 97.44 312 ASP A N 1
ATOM 2276 C CA . ASP A 1 312 ? -10.840 -8.581 10.591 1.00 97.44 312 ASP A CA 1
ATOM 2277 C C . ASP A 1 312 ? -10.797 -8.628 12.129 1.00 97.44 312 ASP A C 1
ATOM 2279 O O . ASP A 1 312 ? -10.182 -7.750 12.747 1.00 97.44 312 ASP A O 1
ATOM 2283 N N . PRO A 1 313 ? -11.417 -9.635 12.767 1.00 98.00 313 PRO A N 1
ATOM 2284 C CA . PRO A 1 313 ? -11.455 -9.742 14.221 1.00 98.00 313 PRO A CA 1
ATOM 2285 C C . PRO A 1 313 ? -10.061 -9.978 14.811 1.00 98.00 313 PRO A C 1
ATOM 2287 O O . PRO A 1 313 ? -9.279 -10.779 14.295 1.00 98.00 313 PRO A O 1
ATOM 2290 N N . VAL A 1 314 ? -9.765 -9.306 15.927 1.00 97.44 314 VAL A N 1
ATOM 2291 C CA . VAL A 1 314 ? -8.521 -9.509 16.684 1.00 97.44 314 VAL A CA 1
ATOM 2292 C C . VAL A 1 314 ? -8.849 -10.247 17.971 1.00 97.44 314 VAL A C 1
ATOM 2294 O O . VAL A 1 314 ? -9.409 -9.661 18.890 1.00 97.44 314 VAL A O 1
ATOM 2297 N N . ALA A 1 315 ? -8.501 -11.531 18.023 1.00 98.19 315 ALA A N 1
ATOM 2298 C CA . ALA A 1 315 ? -8.647 -12.358 19.214 1.00 98.19 315 ALA A CA 1
ATOM 2299 C C . ALA A 1 315 ? -7.543 -12.070 20.241 1.00 98.19 315 ALA A C 1
ATOM 2301 O O . ALA A 1 315 ? -6.425 -11.699 19.877 1.00 98.19 315 ALA A O 1
ATOM 2302 N N . GLY A 1 316 ? -7.841 -12.264 21.527 1.00 98.25 316 GLY A N 1
ATOM 2303 C CA . GLY A 1 316 ? -6.857 -12.111 22.601 1.00 98.25 316 GLY A CA 1
ATOM 2304 C C . GLY A 1 316 ? -6.489 -10.661 22.941 1.00 98.25 316 GLY A C 1
ATOM 2305 O O . GLY A 1 316 ? -5.677 -10.433 23.833 1.00 98.25 316 GLY A O 1
ATOM 2306 N N . ALA A 1 317 ? -7.081 -9.665 22.276 1.00 98.50 317 ALA A N 1
ATOM 2307 C CA . ALA A 1 317 ? -6.934 -8.265 22.658 1.00 98.50 317 ALA A CA 1
ATOM 2308 C C . ALA A 1 317 ? -7.593 -8.000 24.017 1.00 98.50 317 ALA A C 1
ATOM 2310 O O . ALA A 1 317 ? -8.741 -8.394 24.243 1.00 98.50 317 ALA A O 1
ATOM 2311 N N . THR A 1 318 ? -6.890 -7.276 24.882 1.00 98.69 318 THR A N 1
ATOM 2312 C CA . THR A 1 318 ? -7.393 -6.817 26.177 1.00 98.69 318 THR A CA 1
ATOM 2313 C C . THR A 1 318 ? -8.142 -5.507 25.988 1.00 98.69 318 THR A C 1
ATOM 2315 O O . THR A 1 318 ? -7.563 -4.518 25.535 1.00 98.69 318 THR A O 1
ATOM 2318 N N . VAL A 1 319 ? -9.413 -5.475 26.378 1.00 98.81 319 VAL A N 1
ATOM 2319 C CA . VAL A 1 319 ? -10.238 -4.267 26.436 1.00 98.81 319 VAL A CA 1
ATOM 2320 C C . VAL A 1 319 ? -10.341 -3.821 27.889 1.00 98.81 319 VAL A C 1
ATOM 2322 O O . VAL A 1 319 ? -10.719 -4.613 28.747 1.00 98.81 319 VAL A O 1
ATOM 2325 N N . ARG A 1 320 ? -10.005 -2.561 28.178 1.00 98.56 320 ARG A N 1
ATOM 2326 C CA . ARG A 1 320 ? -10.010 -1.977 29.525 1.00 98.56 320 ARG A CA 1
ATOM 2327 C C . ARG A 1 320 ? -10.987 -0.816 29.630 1.00 98.56 320 ARG A C 1
ATOM 2329 O O . ARG A 1 320 ? -10.965 0.099 28.806 1.00 98.56 320 ARG A O 1
ATOM 2336 N N . PHE A 1 321 ? -11.770 -0.827 30.700 1.00 98.00 321 PHE A N 1
ATOM 2337 C CA . PHE A 1 321 ? -12.616 0.268 31.152 1.00 98.00 321 PHE A CA 1
ATOM 2338 C C . PHE A 1 321 ? -12.371 0.475 32.649 1.00 98.00 321 PHE A C 1
ATOM 2340 O O . PHE A 1 321 ? -12.808 -0.321 33.479 1.00 98.00 321 PHE A O 1
ATOM 2347 N N . ARG A 1 322 ? -11.654 1.548 33.002 1.00 94.56 322 ARG A N 1
ATOM 2348 C CA . ARG A 1 322 ? -11.201 1.801 34.382 1.00 94.56 322 ARG A CA 1
ATOM 2349 C C . ARG A 1 322 ? -10.442 0.579 34.935 1.00 94.56 322 ARG A C 1
ATOM 2351 O O . ARG A 1 322 ? -9.468 0.158 34.319 1.00 94.56 322 ARG A O 1
ATOM 2358 N N . THR A 1 323 ? -10.868 0.021 36.067 1.00 93.75 323 THR A N 1
ATOM 2359 C CA . THR A 1 323 ? -10.286 -1.181 36.690 1.00 93.75 323 THR A CA 1
ATOM 2360 C C . THR A 1 323 ? -10.798 -2.488 36.077 1.00 93.75 323 THR A C 1
ATOM 2362 O O . THR A 1 323 ? -10.228 -3.548 36.334 1.00 93.75 323 THR A O 1
ATOM 2365 N N . HIS A 1 324 ? -11.842 -2.437 35.247 1.00 94.56 324 HIS A N 1
ATOM 2366 C CA . HIS A 1 324 ? -12.409 -3.610 34.593 1.00 94.56 324 HIS A CA 1
ATOM 2367 C C . HIS A 1 324 ? -11.691 -3.903 33.280 1.00 94.56 324 HIS A C 1
ATOM 2369 O O . HIS A 1 324 ? -11.334 -2.996 32.521 1.00 94.56 324 HIS A O 1
ATOM 2375 N N . HIS A 1 325 ? -11.517 -5.187 32.987 1.00 96.88 325 HIS A N 1
ATOM 2376 C CA . HIS A 1 325 ? -10.994 -5.631 31.709 1.00 96.88 325 HIS A CA 1
ATOM 2377 C C . HIS A 1 325 ? -11.664 -6.921 31.253 1.00 96.88 325 HIS A C 1
ATOM 2379 O O . HIS A 1 325 ? -12.170 -7.692 32.064 1.00 96.88 325 HIS A O 1
ATOM 2385 N N . ALA A 1 326 ? -11.661 -7.132 29.944 1.00 98.38 326 ALA A N 1
ATOM 2386 C CA . ALA A 1 326 ? -12.109 -8.357 29.308 1.00 98.38 326 ALA A CA 1
ATOM 2387 C C . ALA A 1 326 ? -11.208 -8.656 28.106 1.00 98.38 326 ALA A C 1
ATOM 2389 O O . ALA A 1 326 ? -10.628 -7.743 27.512 1.00 98.38 326 ALA A O 1
ATOM 2390 N N . THR A 1 327 ? -11.102 -9.929 27.744 1.00 98.69 327 THR A N 1
ATOM 2391 C CA . THR A 1 327 ? -10.318 -10.375 26.590 1.00 98.69 327 THR A CA 1
ATOM 2392 C C . THR A 1 327 ? -11.253 -10.721 25.443 1.00 98.69 327 THR A C 1
ATOM 2394 O O . THR A 1 327 ? -12.314 -11.310 25.642 1.00 98.69 327 THR A O 1
ATOM 2397 N N . THR A 1 328 ? -10.871 -10.328 24.235 1.00 98.81 328 THR A N 1
ATOM 2398 C CA . THR A 1 328 ? -11.644 -10.621 23.027 1.00 98.81 328 THR A CA 1
ATOM 2399 C C . THR A 1 328 ? -11.565 -12.095 22.637 1.00 98.81 328 THR A C 1
ATOM 2401 O O . THR A 1 328 ? -10.500 -12.712 22.678 1.00 98.81 328 THR A O 1
ATOM 2404 N N . ASN A 1 329 ? -12.700 -12.657 22.228 1.00 98.62 329 ASN A N 1
ATOM 2405 C CA . ASN A 1 329 ? -12.791 -14.006 21.670 1.00 98.62 329 ASN A CA 1
ATOM 2406 C C . ASN A 1 329 ? -12.348 -14.056 20.191 1.00 98.62 329 ASN A C 1
ATOM 2408 O O . ASN A 1 329 ? -11.896 -13.060 19.628 1.00 98.62 329 ASN A O 1
ATOM 2412 N N . SER A 1 330 ? -12.513 -15.210 19.535 1.00 98.19 330 SER A N 1
ATOM 2413 C CA . SER A 1 330 ? -12.182 -15.415 18.112 1.00 98.19 330 SER A CA 1
ATOM 2414 C C . SER A 1 330 ? -12.914 -14.473 17.147 1.00 98.19 330 SER A C 1
ATOM 2416 O O . SER A 1 330 ? -12.409 -14.188 16.065 1.00 98.19 330 SER A O 1
ATOM 2418 N N . ASN A 1 331 ? -14.067 -13.937 17.553 1.00 98.31 331 ASN A N 1
ATOM 2419 C CA . ASN A 1 331 ? -14.837 -12.949 16.795 1.00 98.31 331 ASN A CA 1
ATOM 2420 C C . ASN A 1 331 ? -14.419 -11.502 17.109 1.00 98.31 331 ASN A C 1
ATOM 2422 O O . ASN A 1 331 ? -15.108 -10.564 16.709 1.00 98.31 331 ASN A O 1
ATOM 2426 N N . GLY A 1 332 ? -13.328 -11.303 17.856 1.00 98.56 332 GLY A N 1
ATOM 2427 C CA . GLY A 1 332 ? -12.837 -9.985 18.249 1.00 98.56 332 GLY A CA 1
ATOM 2428 C C . GLY A 1 332 ? -13.737 -9.281 19.263 1.00 98.56 332 GLY A C 1
ATOM 2429 O O . GLY A 1 332 ? -13.666 -8.061 19.390 1.00 98.56 332 GLY A O 1
ATOM 2430 N N . LYS A 1 333 ? -14.611 -10.012 19.971 1.00 98.81 333 LYS A N 1
ATOM 2431 C CA . LYS A 1 333 ? -15.594 -9.436 20.901 1.00 98.81 333 LYS A CA 1
ATOM 2432 C C . LYS A 1 333 ? -15.227 -9.702 22.353 1.00 98.81 333 LYS A C 1
ATOM 2434 O O . LYS A 1 333 ? -14.897 -10.832 22.701 1.00 98.81 333 LYS A O 1
ATOM 2439 N N . ALA A 1 334 ? -15.345 -8.679 23.191 1.00 98.75 334 ALA A N 1
ATOM 2440 C CA . ALA A 1 334 ? -15.214 -8.755 24.642 1.00 98.75 334 ALA A CA 1
ATOM 2441 C C . ALA A 1 334 ? -16.414 -8.062 25.299 1.00 98.75 334 ALA A C 1
ATOM 2443 O O . ALA A 1 334 ? -16.803 -6.976 24.872 1.00 98.75 334 ALA A O 1
ATOM 2444 N N . THR A 1 335 ? -16.990 -8.654 26.342 1.00 98.62 335 THR A N 1
ATOM 2445 C CA . THR A 1 335 ? -18.109 -8.044 27.074 1.00 98.62 335 THR A CA 1
ATOM 2446 C C . THR A 1 335 ? -17.594 -7.387 28.347 1.00 98.62 335 THR A C 1
ATOM 2448 O O . THR A 1 335 ? -17.030 -8.051 29.214 1.00 98.62 335 THR A O 1
ATOM 2451 N N . LEU A 1 336 ? -17.798 -6.078 28.465 1.00 98.12 336 LEU A N 1
ATOM 2452 C CA . LEU A 1 336 ? -17.524 -5.305 29.671 1.00 98.12 336 LEU A CA 1
ATOM 2453 C C . LEU A 1 336 ? -18.813 -5.150 30.475 1.00 98.12 336 LEU A C 1
ATOM 2455 O O . LEU A 1 336 ? -19.844 -4.767 29.927 1.00 98.12 336 LEU A O 1
ATOM 2459 N N . THR A 1 337 ? -18.746 -5.393 31.781 1.00 97.50 337 THR A N 1
ATOM 2460 C CA . THR A 1 337 ? -19.830 -5.019 32.698 1.00 97.50 337 THR A CA 1
ATOM 2461 C C . THR A 1 337 ? -19.567 -3.610 33.207 1.00 97.50 337 THR A C 1
ATOM 2463 O O . THR A 1 337 ? -18.508 -3.349 33.776 1.00 97.50 337 THR A O 1
ATOM 2466 N N . ILE A 1 338 ? -20.516 -2.705 32.987 1.00 97.56 338 ILE A N 1
ATOM 2467 C CA . ILE A 1 338 ? -20.492 -1.328 33.476 1.00 97.56 338 ILE A CA 1
ATOM 2468 C C . ILE A 1 338 ? -21.358 -1.273 34.734 1.00 97.56 338 ILE A C 1
ATOM 2470 O O . ILE A 1 338 ? -22.581 -1.380 34.617 1.00 97.56 338 ILE A O 1
ATOM 2474 N N . PRO A 1 339 ? -20.765 -1.137 35.933 1.00 97.31 339 PRO A N 1
ATOM 2475 C CA . PRO A 1 339 ? -21.526 -1.196 37.171 1.00 97.31 339 PRO A CA 1
ATOM 2476 C C . PRO A 1 339 ? -22.517 -0.038 37.306 1.00 97.31 339 PRO A C 1
ATOM 2478 O O . PRO A 1 339 ? -22.241 1.096 36.893 1.00 97.31 339 PRO A O 1
ATOM 2481 N N . LYS A 1 340 ? -23.634 -0.307 37.990 1.00 97.62 340 LYS A N 1
ATOM 2482 C CA . LYS A 1 340 ? -24.510 0.740 38.527 1.00 97.62 340 LYS A CA 1
ATOM 2483 C C . LYS A 1 340 ? -23.684 1.738 39.347 1.00 97.62 340 LYS A C 1
ATOM 2485 O O . LYS A 1 340 ? -22.744 1.354 40.039 1.00 97.62 340 LYS A O 1
ATOM 2490 N N . GLY A 1 341 ? -24.040 3.018 39.282 1.00 97.06 341 GLY A N 1
ATOM 2491 C CA . GLY A 1 341 ? -23.339 4.081 40.005 1.00 97.06 341 GLY A CA 1
ATOM 2492 C C . GLY A 1 341 ? -22.025 4.516 39.355 1.00 97.06 341 GLY A C 1
ATOM 2493 O O . GLY A 1 341 ? -21.320 5.354 39.914 1.00 97.06 341 GLY A O 1
ATOM 2494 N N . THR A 1 342 ? -21.694 4.003 38.162 1.00 97.81 342 THR A N 1
ATOM 2495 C CA . THR A 1 342 ? -20.594 4.559 37.367 1.00 97.81 342 THR A CA 1
ATOM 2496 C C . THR A 1 342 ? -20.813 6.074 37.190 1.00 97.81 342 THR A C 1
ATOM 2498 O O . THR A 1 342 ? -21.912 6.482 36.812 1.00 97.81 342 THR A O 1
ATOM 2501 N N . PRO A 1 343 ? -19.808 6.933 37.459 1.00 98.00 343 PRO A N 1
ATOM 2502 C CA . PRO A 1 343 ? -19.934 8.379 37.318 1.00 98.00 343 PRO A CA 1
ATOM 2503 C C . PRO A 1 343 ? -20.436 8.779 35.933 1.00 98.00 343 PRO A C 1
ATOM 2505 O O . PRO A 1 343 ? -20.001 8.231 34.922 1.00 98.00 343 PRO A O 1
ATOM 2508 N N . VAL A 1 344 ? -21.331 9.759 35.890 1.00 98.25 344 VAL A N 1
ATOM 2509 C CA . VAL A 1 344 ? -21.853 10.335 34.645 1.00 98.25 344 VAL A CA 1
ATOM 2510 C C . VAL A 1 344 ? -20.720 11.030 33.891 1.00 98.25 344 VAL A C 1
ATOM 2512 O O . VAL A 1 344 ? -19.882 11.691 34.502 1.00 98.25 344 VAL A O 1
ATOM 2515 N N . GLY A 1 345 ? -20.692 10.891 32.567 1.00 98.25 345 GLY A N 1
ATOM 2516 C CA . GLY A 1 345 ? -19.708 11.548 31.710 1.00 98.25 345 GLY A CA 1
ATOM 2517 C C . GLY A 1 345 ? -19.192 10.671 30.575 1.00 98.25 345 GLY A C 1
ATOM 2518 O O . GLY A 1 345 ? -19.705 9.585 30.305 1.00 98.25 345 GLY A O 1
ATOM 2519 N N . LYS A 1 346 ? -18.164 11.171 29.886 1.00 98.50 346 LYS A N 1
ATOM 2520 C CA . LYS A 1 346 ? -17.451 10.444 28.832 1.00 98.50 346 LYS A CA 1
ATOM 2521 C C . LYS A 1 346 ? -16.290 9.675 29.446 1.00 98.50 346 LYS A C 1
ATOM 2523 O O . LYS A 1 346 ? -15.435 10.261 30.103 1.00 98.50 346 LYS A O 1
ATOM 2528 N N . HIS A 1 347 ? -16.236 8.380 29.181 1.00 98.38 347 HIS A N 1
ATOM 2529 C CA . HIS A 1 347 ? -15.196 7.489 29.676 1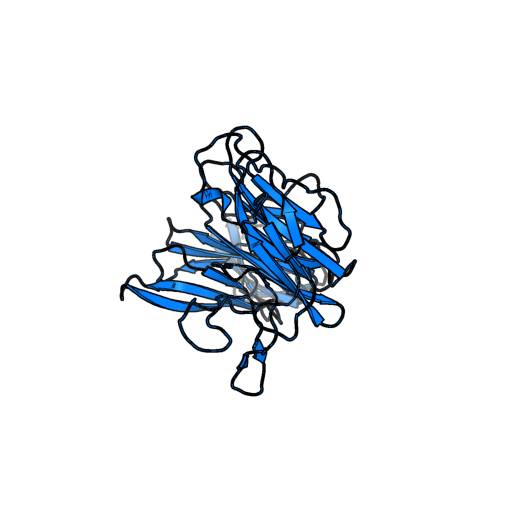.00 98.38 347 HIS A CA 1
ATOM 2530 C C . HIS A 1 347 ? -14.442 6.854 28.520 1.00 98.38 347 HIS A C 1
ATOM 2532 O O . HIS A 1 347 ? -15.036 6.433 27.528 1.00 98.38 347 HIS A O 1
ATOM 2538 N N . ARG A 1 348 ? -13.122 6.743 28.668 1.00 98.44 348 ARG A N 1
ATOM 2539 C CA . ARG A 1 348 ? -12.272 6.079 27.682 1.00 98.44 348 ARG A CA 1
ATOM 2540 C C . ARG A 1 348 ? -12.289 4.568 27.904 1.00 98.44 348 ARG A C 1
ATOM 2542 O O . ARG A 1 348 ? -11.973 4.100 28.997 1.00 98.44 348 ARG A O 1
ATOM 2549 N N . VAL A 1 349 ? -12.595 3.824 26.848 1.00 98.62 349 VAL A N 1
ATOM 2550 C CA . VAL A 1 349 ? -12.337 2.386 26.741 1.00 98.62 349 VAL A CA 1
ATOM 2551 C C . VAL A 1 349 ? -11.123 2.206 25.839 1.00 98.62 349 VAL A C 1
ATOM 2553 O O . VAL A 1 349 ? -11.079 2.781 24.753 1.00 98.62 349 VAL A O 1
ATOM 2556 N N . THR A 1 350 ? -10.133 1.436 26.279 1.00 98.62 350 THR A N 1
ATOM 2557 C CA . THR A 1 350 ? -8.902 1.191 25.514 1.00 98.62 350 THR A CA 1
ATOM 2558 C C . THR A 1 350 ? -8.803 -0.284 25.149 1.00 98.62 350 THR A C 1
ATOM 2560 O O . THR A 1 350 ? -8.988 -1.136 26.012 1.00 98.62 350 THR A O 1
ATOM 2563 N N . ALA A 1 351 ? -8.472 -0.592 23.896 1.00 98.56 351 ALA A N 1
ATOM 2564 C CA . ALA A 1 351 ? -8.120 -1.939 23.455 1.00 98.56 351 ALA A CA 1
ATOM 2565 C C . ALA A 1 351 ? -6.629 -2.019 23.125 1.00 98.56 351 ALA A C 1
ATOM 2567 O O . ALA A 1 351 ? -6.093 -1.128 22.463 1.00 98.56 351 ALA A O 1
ATOM 2568 N N . SER A 1 352 ? -5.969 -3.089 23.557 1.00 98.06 352 SER A N 1
ATOM 2569 C CA . SER A 1 352 ? -4.547 -3.339 23.304 1.00 98.06 352 SER A CA 1
ATOM 2570 C C . SER A 1 352 ? -4.289 -4.806 22.981 1.00 98.06 352 SER A C 1
ATOM 2572 O O . SER A 1 352 ? -4.886 -5.684 23.602 1.00 98.06 352 SER A O 1
ATOM 2574 N N . ALA A 1 353 ? -3.355 -5.069 22.071 1.00 96.69 353 ALA A N 1
ATOM 2575 C CA . ALA A 1 353 ? -2.873 -6.408 21.743 1.00 96.69 353 ALA A CA 1
ATOM 2576 C C . ALA A 1 353 ? -1.368 -6.366 21.401 1.00 96.69 353 ALA A C 1
ATOM 2578 O O . ALA A 1 353 ? -0.875 -5.309 20.985 1.00 96.69 353 ALA A O 1
ATOM 2579 N N . PRO A 1 354 ? -0.624 -7.478 21.559 1.00 93.56 354 PRO A N 1
ATOM 2580 C CA . PRO A 1 354 ? 0.783 -7.552 21.163 1.00 93.56 354 PRO A CA 1
ATOM 2581 C C . PRO A 1 354 ? 0.991 -7.162 19.696 1.00 93.56 354 PRO A C 1
ATOM 2583 O O . PRO A 1 354 ? 0.208 -7.555 18.841 1.00 93.56 354 PRO A O 1
ATOM 2586 N N . ASN A 1 355 ? 2.050 -6.404 19.400 1.00 90.00 355 ASN A N 1
ATOM 2587 C CA . ASN A 1 355 ? 2.387 -5.895 18.056 1.00 90.00 355 ASN A CA 1
ATOM 2588 C C . ASN A 1 355 ? 1.380 -4.916 17.430 1.00 90.00 355 ASN A C 1
ATOM 2590 O O . ASN A 1 355 ? 1.598 -4.451 16.314 1.00 90.00 355 ASN A O 1
ATOM 2594 N N . TYR A 1 356 ? 0.345 -4.511 18.165 1.00 94.06 356 TYR A N 1
ATOM 2595 C CA . TYR A 1 356 ? -0.580 -3.470 17.737 1.00 94.06 356 TYR A CA 1
ATOM 2596 C C . TYR A 1 356 ? -0.333 -2.144 18.461 1.00 94.06 356 TYR A C 1
ATOM 2598 O O . TYR A 1 356 ? 0.202 -2.083 19.574 1.00 94.06 356 TYR A O 1
ATOM 2606 N N . ARG A 1 357 ? -0.762 -1.057 17.823 1.00 94.00 357 ARG A N 1
ATOM 2607 C CA . ARG A 1 357 ? -1.027 0.226 18.468 1.00 94.00 357 ARG A CA 1
ATOM 2608 C C . ARG A 1 357 ? -2.431 0.173 19.072 1.00 94.00 357 ARG A C 1
ATOM 2610 O O . ARG A 1 357 ? -3.386 -0.210 18.397 1.00 94.00 357 ARG A O 1
ATOM 2617 N N . SER A 1 358 ? -2.546 0.559 20.340 1.00 96.31 358 SER A N 1
ATOM 2618 C CA . SER A 1 358 ? -3.819 0.552 21.064 1.00 96.31 358 SER A CA 1
ATOM 2619 C C . SER A 1 358 ? -4.870 1.448 20.406 1.00 96.31 358 SER A C 1
ATOM 2621 O O . SER A 1 358 ? -4.546 2.516 19.883 1.00 96.31 358 SER A O 1
ATOM 2623 N N . ALA A 1 359 ? -6.132 1.038 20.501 1.00 97.50 359 ALA A N 1
ATOM 2624 C CA . ALA A 1 359 ? -7.291 1.818 20.077 1.00 97.50 359 ALA A CA 1
ATOM 2625 C C . ALA A 1 359 ? -8.040 2.381 21.282 1.00 97.50 359 ALA A C 1
ATOM 2627 O O . ALA A 1 359 ? -8.017 1.791 22.363 1.00 97.50 359 ALA A O 1
ATOM 2628 N 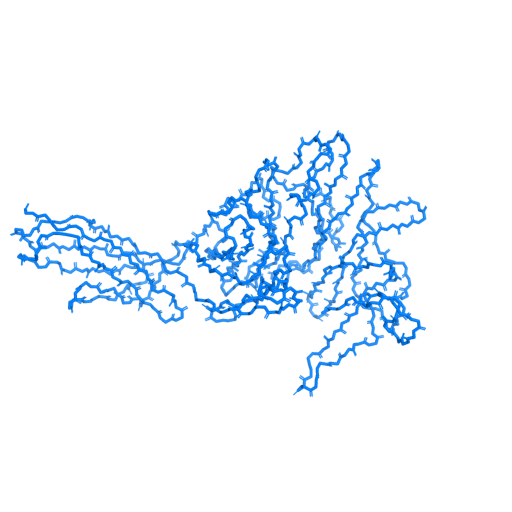N . ASN A 1 360 ? -8.752 3.487 21.081 1.00 98.06 360 ASN A N 1
ATOM 2629 C CA . ASN A 1 360 ? -9.637 4.060 22.087 1.00 98.06 360 ASN A CA 1
ATOM 2630 C C . ASN A 1 360 ? -11.045 4.236 21.517 1.00 98.06 360 ASN A C 1
ATOM 2632 O O . ASN A 1 360 ? -11.200 4.595 20.353 1.00 98.06 360 ASN A O 1
ATOM 2636 N N . ALA A 1 361 ? -12.047 4.043 22.366 1.00 98.31 361 ALA A N 1
ATOM 2637 C CA . ALA A 1 361 ? -13.435 4.403 22.116 1.00 98.31 361 ALA A CA 1
ATOM 2638 C C . ALA A 1 361 ? -13.997 5.151 23.329 1.00 98.31 361 ALA A C 1
ATOM 2640 O O . ALA A 1 361 ? -13.479 5.035 24.443 1.00 98.31 361 ALA A O 1
ATOM 2641 N N . THR A 1 362 ? -15.062 5.916 23.114 1.00 98.56 362 THR A N 1
ATOM 2642 C CA . THR A 1 362 ? -15.725 6.679 24.175 1.00 98.56 362 THR A CA 1
ATOM 2643 C C . THR A 1 362 ? -17.036 6.004 24.550 1.00 98.56 362 THR A C 1
ATOM 2645 O O . THR A 1 362 ? -17.923 5.875 23.709 1.00 98.56 362 THR A O 1
ATOM 2648 N N . LEU A 1 363 ? -17.166 5.614 25.817 1.00 98.62 363 LEU A N 1
ATOM 2649 C CA . LEU A 1 363 ? -18.429 5.212 26.430 1.00 98.62 363 LEU A CA 1
ATOM 2650 C C . LEU A 1 363 ? -19.039 6.424 27.138 1.00 98.62 363 LEU A C 1
ATOM 2652 O O . LEU A 1 363 ? -18.387 7.039 27.982 1.00 98.62 363 LEU A O 1
ATOM 2656 N N . THR A 1 364 ? -20.286 6.762 26.828 1.00 98.69 364 THR A N 1
ATOM 2657 C CA . THR A 1 364 ? -21.008 7.832 27.529 1.00 98.69 364 THR A CA 1
ATOM 2658 C C . THR A 1 364 ? -21.908 7.237 28.604 1.00 98.69 364 THR A C 1
ATOM 2660 O O . THR A 1 364 ? -22.762 6.408 28.313 1.00 98.69 364 THR A O 1
ATOM 2663 N N . VAL A 1 365 ? -21.744 7.673 29.848 1.00 98.44 365 VAL A N 1
ATOM 2664 C CA . VAL A 1 365 ? -22.610 7.291 30.968 1.00 98.44 365 VAL A CA 1
ATOM 2665 C C . VAL A 1 365 ? -23.519 8.469 31.289 1.00 98.44 365 VAL A C 1
ATOM 2667 O O . VAL A 1 365 ? -23.028 9.571 31.540 1.00 98.44 365 VAL A O 1
ATOM 2670 N N . LYS A 1 366 ? -24.832 8.253 31.257 1.00 98.19 366 LYS A N 1
ATOM 2671 C CA . LYS A 1 366 ? -25.864 9.253 31.572 1.00 98.19 366 LYS A CA 1
ATOM 2672 C C . LYS A 1 366 ? -26.503 8.971 32.936 1.00 98.19 366 LYS A C 1
ATOM 2674 O O . LYS A 1 366 ? -26.304 7.887 33.479 1.00 98.19 366 LYS A O 1
ATOM 2679 N N . ARG A 1 367 ? -27.212 9.960 33.490 1.00 95.31 367 ARG A N 1
ATOM 2680 C CA . ARG A 1 367 ? -28.130 9.725 34.617 1.00 95.31 367 ARG A CA 1
ATOM 2681 C C . ARG A 1 367 ? -29.308 8.908 34.137 1.00 95.31 367 ARG A C 1
ATOM 2683 O O . ARG A 1 367 ? -29.846 9.306 33.081 1.00 95.31 367 ARG A O 1
#

Solvent-accessible surface area (backbone atoms only — not comparable to full-atom values): 18594 Å² total; per-residue (Å²): 112,46,57,31,65,73,49,96,66,68,83,53,13,65,6,27,33,28,45,55,47,87,53,99,72,64,70,41,76,47,71,33,10,39,23,40,67,23,76,78,36,72,52,26,62,28,64,30,58,96,70,41,37,32,28,22,16,46,41,76,53,99,89,49,34,15,37,30,32,29,80,46,73,25,84,34,65,55,18,77,68,81,57,45,74,48,76,48,63,90,85,34,43,46,39,55,31,28,29,29,22,22,60,46,51,88,34,40,38,36,42,32,32,19,34,46,37,75,75,63,73,21,25,38,38,38,28,39,68,66,77,64,49,77,75,41,73,46,70,71,37,39,69,52,56,76,84,52,73,85,57,50,52,26,53,23,46,28,30,23,72,72,38,56,49,46,34,38,40,33,35,34,62,49,102,52,20,39,33,29,43,27,51,75,87,55,90,58,55,48,76,47,80,93,26,69,48,44,37,45,37,28,46,22,25,23,62,82,24,11,37,36,43,35,30,32,23,76,93,73,36,27,41,37,37,35,37,33,13,68,80,63,80,40,64,29,53,72,48,75,41,81,52,66,43,76,56,96,31,57,45,46,60,47,55,16,89,75,46,40,37,43,39,39,32,42,25,37,28,71,88,74,74,39,84,43,79,49,74,48,78,45,50,45,41,38,41,48,49,53,47,59,41,61,50,51,22,86,44,68,43,74,29,40,35,40,34,22,46,20,79,42,54,35,51,69,24,41,37,33,47,86,94,47,71,29,57,17,39,82,78,4,39,21,69,41,76,45,56,50,69,48,73,67,44,82,40,69,33,38,37,42,43,91,60,41,35,65,18,66,36,68,40,35,31,37,119

Sequence (367 aa):
MFDGQQSTSGPYSAGCIYGARAGTSPWTLQTWSLSNDCTDPVGSAAEGHSGVLAAAFPGFWTDGHGVAYRVGVSPTIPATGSDQHISLTGGDTAYKTGIVSNIAGSGDFYVAWAQEFSNSHDGIYVKDVSAGTATRKAPQTGTDTINHLGVFANLAIANRNTNSGVYLAYCTNTSTCQLKLWHVGATSAITVPSSTNAGNVAISAGPSGRLWVAWYNASTNKVSVVRTNKAASKFGPVATFATPCFEHGLLGLSGGSYGRLDVAMQCVATSTLRPEEYVMQTRVSLHLSLNPSTVFNTTSHQVVATVTDAGDPVAGATVRFRTHHATTNSNGKATLTIPKGTPVGKHRVTASAPNYRSANATLTVKR